Protein AF-A0A2R6DSD3-F1 (afdb_monomer)

Sequence (347 aa):
VVVGDTAFYGLDFVPRARRADLDYEFEPHDAANAALVSHGLFEPLVPDYGNVEWDAAEVLEASTVDFDVMLLGDEHAATRAEVDGTWVTYCGSTERASASEREERGYNIVEFGDDVHIARRGIETREFVFVDLELAESEGFDRVRERLREHDLEGAVVHVTLSGDGEPVSAARVEEFADGAGALVARVNDRREVSEDADLDVAFADPDEAVRERVRDLGLSEAARDLDETIRASRVADANVADEVQRRVEELVDEPSAFETVADRLPEDGTADDHEAATAAGPDSREAATDGSDPPGGNGRDPAADGEPGTEGADGPGERDATDADEGDEEPAQGAADGQASVEDYL

Radius of gyration: 39.86 Å; Cα contacts (8 Å, |Δi|>4): 408; chains: 1; bounding box: 117×67×97 Å

pLDDT: mean 76.71, std 25.05, range [27.22, 98.31]

Foldseek 3Di:
DDDDLEAEAEDEDDDPVCPVVDQQEDDDDPGPAYEYEYEDAEPDFDPPPVPHDHHPLVSCVSHPDHHQEYEYEPAQDWTWDQHPNHIYIYQHDQEDPDPVDDDFHWGWDWDDDNHIDIDTDGDDYAAEAEAEDEAEQADEDVVLLVRLVVDQQAQHEYEYEYHYNYDDYDQVVSQVSSVVSHHPGYDYHYPYDDPPPPPPPPDDDDVVVVVVVVVVVVQFFQLVVVLVCLVPVCPDPPVCNVVVNVVSVVVCVVPVNRRDGNVNPDDDPDDDDDDDPDDDDDDDDDDDDDDDDDDDDDDPDDDDDDDDDDDDDDDDDDDDDDDDDDDDDDDDDDDDDDDDDDPDPPD

Mean predicted aligned error: 18.69 Å

Secondary structure (DSSP, 8-state):
-EETTEEEEEE----GGGGGG----------SEEEEEEES--BTTS---S----BHHHHHHH-SS--SEEEEES--S-EEEEETTEEEEE---SS--STT--SPPEEEEEEESSSEEEEEEE-----EEEEEEEE-TT--HHHHHHHHTTS--TTPEEEEEEEESPPP--HHHHHHHHHHTT-SEEEEEE-S--------------HHHHHHHHHHHTT--HHHHHHHHHHHT--S-GGGHHHHHHHHHHHHTT-GGGG--TTTTS--------------PPP----------PPPPP--PPP----PPPP-------------------------------S-S--

Structure (mmCIF, N/CA/C/O backbone):
data_AF-A0A2R6DSD3-F1
#
_entry.id   AF-A0A2R6DSD3-F1
#
loop_
_atom_site.group_PDB
_atom_site.id
_atom_site.type_symbol
_atom_site.label_atom_id
_atom_site.label_alt_id
_atom_site.label_comp_id
_atom_site.label_asym_id
_atom_site.label_entity_id
_atom_site.label_seq_id
_atom_site.pdbx_PDB_ins_code
_atom_site.Cartn_x
_atom_site.Cartn_y
_atom_site.Cartn_z
_atom_site.occupancy
_atom_site.B_iso_or_equiv
_atom_site.auth_seq_id
_atom_site.auth_comp_id
_atom_site.auth_asym_id
_atom_site.auth_atom_id
_atom_site.pdbx_PDB_model_num
ATOM 1 N N . VAL A 1 1 ? 14.412 -11.792 -23.398 1.00 94.38 1 VAL A N 1
ATOM 2 C CA . VAL A 1 1 ? 13.414 -12.348 -24.357 1.00 94.38 1 VAL A CA 1
ATOM 3 C C . VAL A 1 1 ? 13.024 -11.271 -25.354 1.00 94.38 1 VAL A C 1
ATOM 5 O O . VAL A 1 1 ? 12.922 -10.130 -24.943 1.00 94.38 1 VAL A O 1
ATOM 8 N N . VAL A 1 2 ? 12.812 -11.590 -26.633 1.00 96.12 2 VAL A N 1
ATOM 9 C CA . VAL A 1 2 ? 12.384 -10.593 -27.635 1.00 96.12 2 VAL A CA 1
ATOM 10 C C . VAL A 1 2 ? 10.901 -10.771 -27.952 1.00 96.12 2 VAL A C 1
ATOM 12 O O . VAL A 1 2 ? 10.455 -11.892 -28.210 1.00 96.12 2 VAL A O 1
ATOM 15 N N . VAL A 1 3 ? 10.141 -9.675 -27.933 1.00 95.19 3 VAL A N 1
ATOM 16 C CA . VAL A 1 3 ? 8.720 -9.628 -28.299 1.00 95.19 3 VAL A CA 1
ATOM 17 C C . VAL A 1 3 ? 8.521 -8.497 -29.303 1.00 95.19 3 VAL A C 1
ATOM 19 O O . VAL A 1 3 ? 8.706 -7.331 -28.968 1.00 95.19 3 VAL A O 1
ATOM 22 N N . GLY A 1 4 ? 8.147 -8.837 -30.540 1.00 93.94 4 GLY A N 1
ATOM 23 C CA . GLY A 1 4 ? 8.142 -7.858 -31.630 1.00 93.94 4 GLY A CA 1
ATOM 24 C C . GLY A 1 4 ? 9.556 -7.329 -31.876 1.00 93.94 4 GLY A C 1
ATOM 25 O O . GLY A 1 4 ? 10.472 -8.130 -32.049 1.00 93.94 4 GLY A O 1
ATOM 26 N N . ASP A 1 5 ? 9.715 -6.008 -31.831 1.00 95.00 5 ASP A N 1
ATOM 27 C CA . ASP A 1 5 ? 10.994 -5.309 -32.008 1.00 95.00 5 ASP A CA 1
ATOM 28 C C . ASP A 1 5 ? 11.586 -4.799 -30.675 1.00 95.00 5 ASP A C 1
ATOM 30 O O . ASP A 1 5 ? 12.419 -3.893 -30.674 1.00 95.00 5 ASP A O 1
ATOM 34 N N . THR A 1 6 ? 11.179 -5.385 -29.541 1.00 97.50 6 THR A N 1
ATOM 35 C CA . THR A 1 6 ? 11.657 -5.012 -28.198 1.00 97.50 6 THR A CA 1
ATOM 36 C C . THR A 1 6 ? 12.302 -6.200 -27.482 1.00 97.50 6 THR A C 1
ATOM 38 O O . THR A 1 6 ? 11.701 -7.276 -27.365 1.00 97.50 6 THR A O 1
ATOM 41 N N . ALA A 1 7 ? 13.517 -6.008 -26.970 1.00 98.12 7 ALA A N 1
ATOM 42 C CA . ALA A 1 7 ? 14.204 -6.946 -26.092 1.00 98.12 7 ALA A CA 1
ATOM 43 C C . ALA A 1 7 ? 13.888 -6.637 -24.620 1.00 98.12 7 ALA A C 1
ATOM 45 O O . ALA A 1 7 ? 14.072 -5.523 -24.153 1.00 98.12 7 ALA A O 1
ATOM 46 N N . PHE A 1 8 ? 13.418 -7.634 -23.878 1.00 98.19 8 PHE A N 1
ATOM 47 C CA . PHE A 1 8 ? 13.133 -7.547 -22.447 1.00 98.19 8 PHE A CA 1
ATOM 48 C C . PHE A 1 8 ? 14.167 -8.330 -21.647 1.00 98.19 8 PHE A C 1
ATOM 50 O O . PHE A 1 8 ? 14.367 -9.531 -21.882 1.00 98.19 8 PHE A O 1
ATOM 57 N N . TYR A 1 9 ? 14.755 -7.658 -20.670 1.00 98.31 9 TYR A N 1
ATOM 58 C CA . TYR A 1 9 ? 15.724 -8.186 -19.722 1.00 98.31 9 TYR A CA 1
ATOM 59 C C . TYR A 1 9 ? 15.126 -8.193 -18.322 1.00 98.31 9 TYR A C 1
ATOM 61 O O . TYR A 1 9 ? 14.207 -7.433 -18.028 1.00 98.31 9 TYR A O 1
ATOM 69 N N . GLY A 1 10 ? 15.613 -9.097 -17.480 1.00 96.75 10 GLY A N 1
ATOM 70 C CA . GLY A 1 10 ? 15.161 -9.241 -16.104 1.00 96.75 10 GLY A CA 1
ATOM 71 C C . GLY A 1 10 ? 16.339 -9.122 -15.153 1.00 96.75 10 GLY A C 1
ATOM 72 O O . GLY A 1 10 ? 17.373 -9.744 -15.388 1.00 96.75 10 GLY A O 1
ATOM 73 N N . LEU A 1 11 ? 16.156 -8.357 -14.087 1.00 95.25 11 LEU A N 1
ATOM 74 C CA . LEU A 1 11 ? 17.046 -8.291 -12.940 1.00 95.25 11 LEU A CA 1
ATOM 75 C C . LEU A 1 11 ? 16.215 -8.625 -11.702 1.00 95.25 11 LEU A C 1
ATOM 77 O O . LEU A 1 11 ? 15.321 -7.876 -11.317 1.00 95.25 11 LEU A O 1
ATOM 81 N N . ASP A 1 12 ? 16.459 -9.793 -11.116 1.00 93.81 12 ASP A N 1
ATOM 82 C CA . ASP A 1 12 ? 15.720 -10.221 -9.931 1.00 93.81 12 ASP A CA 1
ATOM 83 C C . ASP A 1 12 ? 16.034 -9.328 -8.725 1.00 93.81 12 ASP A C 1
ATOM 85 O O . ASP A 1 12 ? 17.061 -8.649 -8.665 1.00 93.81 12 ASP A O 1
ATOM 89 N N . PHE A 1 13 ? 15.170 -9.383 -7.711 1.00 91.69 13 PHE A N 1
ATOM 90 C CA . PHE A 1 13 ? 15.468 -8.768 -6.425 1.00 91.69 13 PHE A CA 1
ATOM 91 C C . PHE A 1 13 ? 16.751 -9.363 -5.826 1.00 91.69 13 PHE A C 1
ATOM 93 O O . PHE A 1 13 ? 16.836 -10.566 -5.546 1.00 91.69 13 PHE A O 1
ATOM 100 N N . VAL A 1 14 ? 17.732 -8.500 -5.552 1.00 91.12 14 VAL A N 1
ATOM 101 C CA . VAL A 1 14 ? 18.989 -8.883 -4.904 1.00 91.12 14 VAL A CA 1
ATOM 102 C C . VAL A 1 14 ? 19.076 -8.253 -3.508 1.00 91.12 14 VAL A C 1
ATOM 104 O O . VAL A 1 14 ? 18.982 -7.027 -3.374 1.00 91.12 14 VAL A O 1
ATOM 107 N N . PRO A 1 15 ? 19.284 -9.056 -2.442 1.00 88.62 15 PRO A N 1
ATOM 108 C CA . PRO A 1 15 ? 19.556 -8.534 -1.107 1.00 88.62 15 PRO A CA 1
ATOM 109 C C . PRO A 1 15 ? 20.811 -7.662 -1.101 1.00 88.62 15 PRO A C 1
ATOM 111 O O . PRO A 1 15 ? 21.806 -8.020 -1.727 1.00 88.62 15 PRO A O 1
ATOM 114 N N . ARG A 1 16 ? 20.798 -6.577 -0.323 1.00 86.56 16 ARG A N 1
ATOM 115 C CA . ARG A 1 16 ? 21.876 -5.569 -0.265 1.00 86.56 16 ARG A CA 1
ATOM 116 C C . ARG A 1 16 ? 23.281 -6.148 -0.171 1.00 86.56 16 ARG A C 1
ATOM 118 O O . ARG A 1 16 ? 24.147 -5.769 -0.945 1.00 86.56 16 ARG A O 1
ATOM 125 N N . ALA A 1 17 ? 23.473 -7.136 0.702 1.00 88.94 17 ALA A N 1
ATOM 126 C CA . ALA A 1 17 ? 24.768 -7.775 0.930 1.00 88.94 17 ALA A CA 1
ATOM 127 C C . ALA A 1 17 ? 25.384 -8.452 -0.312 1.00 88.94 17 ALA A C 1
ATOM 129 O O . ALA A 1 17 ? 26.554 -8.801 -0.269 1.00 88.94 17 ALA A O 1
ATOM 130 N N . ARG A 1 18 ? 24.607 -8.672 -1.382 1.00 88.94 18 ARG A N 1
ATOM 131 C CA . ARG A 1 18 ? 25.053 -9.308 -2.632 1.00 88.94 18 ARG A CA 1
ATOM 132 C C . ARG A 1 18 ? 25.018 -8.373 -3.843 1.00 88.94 18 ARG A C 1
ATOM 134 O O . ARG A 1 18 ? 25.305 -8.819 -4.944 1.00 88.94 18 ARG A O 1
ATOM 141 N N . ARG A 1 19 ? 24.625 -7.105 -3.673 1.00 89.44 19 ARG A N 1
ATOM 142 C CA . ARG A 1 19 ? 24.494 -6.162 -4.801 1.00 89.44 19 ARG A CA 1
ATOM 143 C C . ARG A 1 19 ? 25.846 -5.721 -5.356 1.00 89.44 19 ARG A C 1
ATOM 145 O O . ARG A 1 19 ? 25.958 -5.540 -6.556 1.00 89.44 19 ARG A O 1
ATOM 152 N N . ALA A 1 20 ? 26.862 -5.615 -4.498 1.00 86.44 20 ALA A N 1
ATOM 153 C CA . ALA A 1 20 ? 28.223 -5.252 -4.901 1.00 86.44 20 ALA A CA 1
ATOM 154 C C . ALA A 1 20 ? 28.897 -6.297 -5.812 1.00 86.44 20 ALA A C 1
ATOM 156 O O . ALA A 1 20 ? 29.887 -5.982 -6.461 1.00 86.44 20 ALA A O 1
ATOM 157 N N . ASP A 1 21 ? 28.360 -7.520 -5.857 1.00 88.25 21 ASP A N 1
ATOM 158 C CA . ASP A 1 21 ? 28.854 -8.607 -6.706 1.00 88.25 21 ASP A CA 1
ATOM 159 C C . ASP A 1 21 ? 28.111 -8.678 -8.059 1.00 88.25 21 ASP A C 1
ATOM 161 O O . ASP A 1 21 ? 28.257 -9.660 -8.786 1.00 88.25 21 ASP A O 1
ATOM 165 N N . LEU A 1 22 ? 27.243 -7.706 -8.377 1.00 91.56 22 LEU A N 1
ATOM 166 C CA . LEU A 1 22 ? 26.504 -7.675 -9.641 1.00 91.56 22 LEU A CA 1
ATOM 167 C C . LEU A 1 22 ? 27.314 -6.968 -10.726 1.00 91.56 22 LEU A C 1
ATOM 169 O O . LEU A 1 22 ? 27.615 -5.785 -10.609 1.00 91.56 22 LEU A O 1
ATOM 173 N N . ASP A 1 23 ? 27.573 -7.684 -11.818 1.00 89.00 23 ASP A N 1
ATOM 174 C CA . ASP A 1 23 ? 28.309 -7.149 -12.969 1.00 89.00 23 ASP A CA 1
ATOM 175 C C . ASP A 1 23 ? 27.404 -6.442 -14.000 1.00 89.00 23 ASP A C 1
ATOM 177 O O . ASP A 1 23 ? 27.902 -5.837 -14.942 1.00 89.00 23 ASP A O 1
ATOM 181 N N . TYR A 1 24 ? 26.074 -6.550 -13.857 1.00 94.12 24 TYR A N 1
ATOM 182 C CA . TYR A 1 24 ? 25.064 -6.022 -14.796 1.00 94.12 24 TYR A CA 1
ATOM 183 C C . TYR A 1 24 ? 25.327 -6.377 -16.278 1.00 94.12 24 TYR A C 1
ATOM 185 O O . TYR A 1 24 ? 24.975 -5.639 -17.200 1.00 94.12 24 TYR A O 1
ATOM 193 N N . GLU A 1 25 ? 25.918 -7.550 -16.523 1.00 95.19 25 GLU A N 1
ATOM 194 C CA . GLU A 1 25 ? 26.152 -8.068 -17.869 1.00 95.19 25 GLU A CA 1
ATOM 195 C C . GLU A 1 25 ? 24.881 -8.698 -18.452 1.00 95.19 25 GLU A C 1
ATOM 197 O O . GLU A 1 25 ? 24.321 -9.664 -17.926 1.00 95.19 25 GLU A O 1
ATOM 202 N N . PHE A 1 26 ? 24.457 -8.177 -19.598 1.00 96.12 26 PHE A N 1
ATOM 203 C CA . PHE A 1 26 ? 23.311 -8.654 -20.359 1.00 96.12 26 PHE A CA 1
ATOM 204 C C . PHE A 1 26 ? 23.737 -9.097 -21.762 1.00 96.12 26 PHE A C 1
ATOM 206 O O . PHE A 1 26 ? 24.571 -8.465 -22.416 1.00 96.12 26 PHE A O 1
ATOM 213 N N . GLU A 1 27 ? 23.140 -10.189 -22.251 1.00 95.06 27 GLU A N 1
ATOM 214 C CA . GLU A 1 27 ? 23.381 -10.656 -23.619 1.00 95.06 27 GLU A CA 1
ATOM 215 C C . GLU A 1 27 ? 22.950 -9.585 -24.639 1.00 95.06 27 GLU A C 1
ATOM 217 O O . GLU A 1 27 ? 21.850 -9.046 -24.513 1.00 95.06 27 GLU A O 1
ATOM 222 N N . PRO A 1 28 ? 23.755 -9.287 -25.672 1.00 95.25 28 PRO A N 1
ATOM 223 C CA . PRO A 1 28 ? 23.415 -8.275 -26.669 1.00 95.25 28 PRO A CA 1
ATOM 224 C C . PRO A 1 28 ? 22.188 -8.669 -27.507 1.00 95.25 28 PRO A C 1
ATOM 226 O O . PRO A 1 28 ? 21.869 -9.850 -27.662 1.00 95.25 28 PRO A O 1
ATOM 229 N N . HIS A 1 29 ? 21.526 -7.674 -28.101 1.00 95.81 29 HIS A N 1
ATOM 230 C CA . HIS A 1 29 ? 20.356 -7.857 -28.962 1.00 95.81 29 HIS A CA 1
ATOM 231 C C . HIS A 1 29 ? 20.462 -7.068 -30.270 1.00 95.81 29 HIS A C 1
ATOM 233 O O . HIS A 1 29 ? 21.191 -6.088 -30.366 1.00 95.81 29 HIS A O 1
ATOM 239 N N . ASP A 1 30 ? 19.644 -7.467 -31.247 1.00 95.12 30 ASP A N 1
ATOM 240 C CA . ASP A 1 30 ? 19.433 -6.740 -32.509 1.00 95.12 30 ASP A CA 1
ATOM 241 C C . ASP A 1 30 ? 18.046 -6.054 -32.573 1.00 95.12 30 ASP A C 1
ATOM 243 O O . ASP A 1 30 ? 17.622 -5.587 -33.629 1.00 95.12 30 ASP A O 1
ATOM 247 N N . ALA A 1 31 ? 17.292 -6.052 -31.464 1.00 95.94 31 ALA A N 1
ATOM 248 C CA . ALA A 1 31 ? 15.978 -5.406 -31.366 1.00 95.94 31 ALA A CA 1
ATOM 249 C C . ALA A 1 31 ? 16.084 -3.869 -31.420 1.00 95.94 31 ALA A C 1
ATOM 251 O O . ALA A 1 31 ? 17.114 -3.315 -31.047 1.00 95.94 31 ALA A O 1
ATOM 252 N N . ALA A 1 32 ? 15.014 -3.197 -31.858 1.00 95.69 32 ALA A N 1
ATOM 253 C CA . ALA A 1 32 ? 14.978 -1.738 -31.976 1.00 95.69 32 ALA A CA 1
ATOM 254 C C . ALA A 1 32 ? 14.873 -1.027 -30.621 1.00 95.69 32 ALA A C 1
ATOM 256 O O . ALA A 1 32 ? 15.348 0.093 -30.504 1.00 95.69 32 ALA A O 1
ATOM 257 N N . ASN A 1 33 ? 14.237 -1.670 -29.638 1.00 97.19 33 ASN A N 1
ATOM 258 C CA . ASN A 1 33 ? 14.102 -1.163 -28.274 1.00 97.19 33 ASN A CA 1
ATOM 259 C C . ASN A 1 33 ? 14.599 -2.205 -27.258 1.00 97.19 33 ASN A C 1
ATOM 261 O O . ASN A 1 33 ? 14.510 -3.414 -27.513 1.00 97.19 33 ASN A O 1
ATOM 265 N N . ALA A 1 34 ? 15.011 -1.758 -26.077 1.00 97.88 34 ALA A N 1
ATOM 266 C CA . ALA A 1 34 ? 15.382 -2.580 -24.937 1.00 97.88 34 ALA A CA 1
ATOM 267 C C . ALA A 1 34 ? 14.712 -2.093 -23.645 1.00 97.88 34 ALA A C 1
ATOM 269 O O . ALA A 1 34 ? 14.688 -0.907 -23.329 1.00 97.88 34 ALA A O 1
ATOM 270 N N . ALA A 1 35 ? 14.178 -3.033 -22.868 1.00 98.31 35 ALA A N 1
ATOM 271 C CA . ALA A 1 35 ? 13.544 -2.770 -21.586 1.00 98.31 35 ALA A CA 1
ATOM 272 C C . ALA A 1 35 ? 14.154 -3.648 -20.492 1.00 98.31 35 ALA A C 1
ATOM 274 O O . ALA A 1 35 ? 14.223 -4.873 -20.641 1.00 98.31 35 ALA A O 1
ATOM 275 N N . LEU A 1 36 ? 14.526 -3.038 -19.370 1.00 98.19 36 LEU A N 1
ATOM 276 C CA . LEU A 1 36 ? 14.946 -3.743 -18.165 1.00 98.19 36 LEU A CA 1
ATOM 277 C C . LEU A 1 36 ? 13.767 -3.852 -17.198 1.00 98.19 36 LEU A C 1
ATOM 279 O O . LEU A 1 36 ? 13.158 -2.852 -16.842 1.00 98.19 36 LEU A O 1
ATOM 283 N N . VAL A 1 37 ? 13.440 -5.061 -16.754 1.00 98.19 37 VAL A N 1
ATOM 284 C CA . VAL A 1 37 ? 12.410 -5.314 -15.741 1.00 98.19 37 VAL A CA 1
ATOM 285 C C . VAL A 1 37 ? 13.096 -5.704 -14.440 1.00 98.19 37 VAL A C 1
ATOM 287 O O . VAL A 1 37 ? 13.899 -6.635 -14.435 1.00 98.19 37 VAL A O 1
ATOM 290 N N . SER A 1 38 ? 12.777 -5.022 -13.343 1.00 96.75 38 SER A N 1
ATOM 291 C CA . SER A 1 38 ? 13.377 -5.308 -12.036 1.00 96.75 38 SER A CA 1
ATOM 292 C C . SER A 1 38 ? 12.380 -5.175 -10.887 1.00 96.75 38 SER A C 1
ATOM 294 O O . SER A 1 38 ? 11.305 -4.587 -11.031 1.00 96.75 38 SER A O 1
ATOM 296 N N . HIS A 1 39 ? 12.729 -5.751 -9.738 1.00 96.00 39 HIS A N 1
ATOM 297 C CA . HIS A 1 39 ? 11.945 -5.676 -8.510 1.00 96.00 39 HIS A CA 1
ATOM 298 C C . HIS A 1 39 ? 12.834 -5.280 -7.332 1.00 96.00 39 HIS A C 1
ATOM 300 O O . HIS A 1 39 ? 13.765 -6.000 -6.969 1.00 96.00 39 HIS A O 1
ATOM 306 N N . GLY A 1 40 ? 12.534 -4.139 -6.727 1.00 93.88 40 GLY A N 1
ATOM 307 C CA . GLY A 1 40 ? 13.271 -3.579 -5.604 1.00 93.88 40 GLY A CA 1
ATOM 308 C C . GLY A 1 40 ? 13.080 -2.071 -5.526 1.00 93.88 40 GLY A C 1
ATOM 309 O O . GLY A 1 40 ? 12.517 -1.466 -6.432 1.00 93.88 40 GLY A O 1
ATOM 310 N N . LEU A 1 41 ? 13.579 -1.470 -4.450 1.00 94.31 41 LEU A N 1
ATOM 311 C CA . LEU A 1 41 ? 13.571 -0.022 -4.253 1.00 94.31 41 LEU A CA 1
ATOM 312 C C . LEU A 1 41 ? 14.825 0.611 -4.869 1.00 94.31 41 LEU A C 1
ATOM 314 O O . LEU A 1 41 ? 15.944 0.226 -4.518 1.00 94.31 41 LEU A O 1
ATOM 318 N N . PHE A 1 42 ? 14.604 1.584 -5.751 1.00 94.69 42 PHE A N 1
ATOM 319 C CA . PHE A 1 42 ? 15.614 2.284 -6.545 1.00 94.69 42 PHE A CA 1
ATOM 320 C C . PHE A 1 42 ? 15.492 3.800 -6.404 1.00 94.69 42 PHE A C 1
ATOM 322 O O . PHE A 1 42 ? 14.435 4.376 -6.694 1.00 94.69 42 PHE A O 1
ATOM 329 N N . GLU A 1 43 ? 16.590 4.444 -6.028 1.00 93.06 43 GLU A N 1
ATOM 330 C CA . GLU A 1 43 ? 16.729 5.895 -6.095 1.00 93.06 43 GLU A CA 1
ATOM 331 C C . GLU A 1 43 ? 16.778 6.367 -7.562 1.00 93.06 43 GLU A C 1
ATOM 333 O O . GLU A 1 43 ? 17.179 5.605 -8.448 1.00 93.06 43 GLU A O 1
ATOM 338 N N . PRO A 1 44 ? 16.341 7.607 -7.859 1.00 90.56 44 PRO A N 1
ATOM 339 C CA . PRO A 1 44 ? 15.749 8.600 -6.950 1.00 90.56 44 PRO A CA 1
ATOM 340 C C . PRO A 1 44 ? 14.211 8.523 -6.862 1.00 90.56 44 PRO A C 1
ATOM 342 O O . PRO A 1 44 ? 13.568 9.457 -6.385 1.00 90.56 44 PRO A O 1
ATOM 345 N N . LEU A 1 45 ? 13.589 7.476 -7.415 1.00 91.62 45 LEU A N 1
ATOM 346 C CA . LEU A 1 45 ? 12.133 7.440 -7.602 1.00 91.62 45 LEU A CA 1
ATOM 347 C C . LEU A 1 45 ? 11.358 7.134 -6.321 1.00 91.62 45 LEU A C 1
ATOM 349 O O . LEU A 1 45 ? 10.189 7.511 -6.214 1.00 91.62 45 LEU A O 1
ATOM 353 N N . VAL A 1 46 ? 11.979 6.418 -5.391 1.00 90.25 46 VAL A N 1
ATOM 354 C CA . VAL A 1 46 ? 11.383 6.110 -4.093 1.00 90.25 46 VAL A CA 1
ATOM 355 C C . VAL A 1 46 ? 11.777 7.177 -3.067 1.00 90.25 46 VAL A C 1
ATOM 357 O O . VAL A 1 46 ? 12.863 7.753 -3.170 1.00 90.25 46 VAL A O 1
ATOM 360 N N . PRO A 1 47 ? 10.922 7.465 -2.073 1.00 83.62 47 PRO A N 1
ATOM 361 C CA . PRO A 1 47 ? 11.325 8.249 -0.914 1.00 83.62 47 PRO A CA 1
ATOM 362 C C . PRO A 1 47 ? 12.546 7.640 -0.217 1.00 83.62 47 PRO A C 1
ATOM 364 O O . PRO A 1 47 ? 12.729 6.422 -0.215 1.00 83.62 47 PRO A O 1
ATOM 367 N N . ASP A 1 48 ? 13.342 8.485 0.436 1.00 81.31 48 ASP A N 1
ATOM 368 C CA . ASP A 1 48 ? 14.407 8.006 1.313 1.00 81.31 48 ASP A CA 1
ATOM 369 C C . ASP A 1 48 ? 13.784 7.344 2.552 1.00 81.31 48 ASP A C 1
ATOM 371 O O . ASP A 1 48 ? 13.358 7.999 3.506 1.00 81.31 48 ASP A O 1
ATOM 375 N N . TYR A 1 49 ? 13.698 6.018 2.506 1.00 81.25 49 TYR A N 1
ATOM 376 C CA . TYR A 1 49 ? 13.267 5.177 3.619 1.00 81.25 49 TYR A CA 1
ATOM 377 C C . TYR A 1 49 ? 14.408 4.890 4.620 1.00 81.25 49 TYR A C 1
ATOM 379 O O . TYR A 1 49 ? 14.278 4.008 5.470 1.00 81.25 49 TYR A O 1
ATOM 387 N N . GLY A 1 50 ? 15.548 5.586 4.508 1.00 78.56 50 GLY A N 1
ATOM 388 C CA . GLY A 1 50 ? 16.778 5.370 5.282 1.00 78.56 50 GLY A CA 1
ATOM 389 C C . GLY A 1 50 ? 17.522 4.093 4.893 1.00 78.56 50 GLY A C 1
ATOM 390 O O . GLY A 1 50 ? 18.432 3.640 5.588 1.00 78.56 50 GLY A O 1
ATOM 391 N N . ASN A 1 51 ? 17.061 3.434 3.832 1.00 75.06 51 ASN A N 1
ATOM 392 C CA . ASN A 1 51 ? 17.394 2.051 3.542 1.00 75.06 51 ASN A CA 1
ATOM 393 C C . ASN A 1 51 ? 17.345 1.759 2.019 1.00 75.06 51 ASN A C 1
ATOM 395 O O . ASN A 1 51 ? 17.406 0.609 1.579 1.00 75.06 51 ASN A O 1
ATOM 399 N N . VAL A 1 52 ? 17.231 2.789 1.189 1.00 78.75 52 VAL A N 1
ATOM 400 C CA . VAL A 1 52 ? 17.286 2.634 -0.262 1.00 78.75 52 VAL A CA 1
ATOM 401 C C . VAL A 1 52 ? 18.738 2.836 -0.669 1.00 78.75 52 VAL A C 1
ATOM 403 O O . VAL A 1 52 ? 19.307 3.889 -0.442 1.00 78.75 52 VAL A O 1
ATOM 406 N N . GLU A 1 53 ? 19.361 1.779 -1.180 1.00 81.12 53 GLU A N 1
ATOM 407 C CA . GLU A 1 53 ? 20.793 1.766 -1.534 1.00 81.12 53 GLU A CA 1
ATOM 408 C C . GLU A 1 53 ? 21.015 1.269 -2.968 1.00 81.12 53 GLU A C 1
ATOM 410 O O . GLU A 1 53 ? 22.127 0.909 -3.333 1.00 81.12 53 GLU A O 1
ATOM 415 N N . TRP A 1 54 ? 19.949 1.115 -3.759 1.00 92.12 54 TRP A N 1
ATOM 416 C CA . TRP A 1 54 ? 20.079 0.732 -5.162 1.00 92.12 54 TRP A CA 1
ATOM 417 C C . TRP A 1 54 ? 19.829 1.961 -6.019 1.00 92.12 54 TRP A C 1
ATOM 419 O O . TRP A 1 54 ? 18.749 2.539 -5.943 1.00 92.12 54 TRP A O 1
ATOM 429 N N . ASP A 1 55 ? 20.805 2.356 -6.823 1.00 93.12 55 ASP A N 1
ATOM 430 C CA . ASP A 1 55 ? 20.681 3.512 -7.701 1.00 93.12 55 ASP A CA 1
ATOM 431 C C . ASP A 1 55 ? 20.333 3.048 -9.124 1.00 93.12 55 ASP A C 1
ATOM 433 O O . ASP A 1 55 ? 21.010 2.188 -9.695 1.00 93.12 55 ASP A O 1
ATOM 437 N N . ALA A 1 56 ? 19.248 3.580 -9.697 1.00 95.75 56 ALA A N 1
ATOM 438 C CA . ALA A 1 56 ? 18.869 3.261 -11.070 1.00 95.75 56 ALA A CA 1
ATOM 439 C C . ALA A 1 56 ? 19.909 3.758 -12.092 1.00 95.75 56 ALA A C 1
ATOM 441 O O . ALA A 1 56 ? 20.167 3.053 -13.063 1.00 95.75 56 ALA A O 1
ATOM 442 N N . ALA A 1 57 ? 20.515 4.928 -11.874 1.00 95.38 57 ALA A N 1
ATOM 443 C CA . ALA A 1 57 ? 21.558 5.481 -12.736 1.00 95.38 57 ALA A CA 1
ATOM 444 C C . ALA A 1 57 ? 22.798 4.580 -12.747 1.00 95.38 57 ALA A C 1
ATOM 446 O O . ALA A 1 57 ? 23.298 4.253 -13.818 1.00 95.38 57 ALA A O 1
ATOM 447 N N . GLU A 1 58 ? 23.237 4.097 -11.578 1.00 94.69 58 GLU A N 1
ATOM 448 C CA . GLU A 1 58 ? 24.390 3.187 -11.481 1.00 94.69 58 GLU A CA 1
ATOM 449 C C . GLU A 1 58 ? 24.140 1.879 -12.241 1.00 94.69 58 GLU A C 1
ATOM 451 O O . GLU A 1 58 ? 25.002 1.416 -12.987 1.00 94.69 58 GLU A O 1
ATOM 456 N N . VAL A 1 59 ? 22.943 1.295 -12.101 1.00 95.44 59 VAL A N 1
ATOM 457 C CA . VAL A 1 59 ? 22.576 0.081 -12.845 1.00 95.44 59 VAL A CA 1
ATOM 458 C C . VAL A 1 59 ? 22.579 0.338 -14.347 1.00 95.44 59 VAL A C 1
ATOM 460 O O . VAL A 1 59 ? 23.117 -0.473 -15.098 1.00 95.44 59 VAL A O 1
ATOM 463 N N . LEU A 1 60 ? 21.978 1.442 -14.795 1.00 96.88 60 LEU A N 1
ATOM 464 C CA . LEU A 1 60 ? 21.902 1.788 -16.213 1.00 96.88 60 LEU A CA 1
ATOM 465 C C . LEU A 1 60 ? 23.293 2.065 -16.803 1.00 96.88 60 LEU A C 1
ATOM 467 O O . LEU A 1 60 ? 23.585 1.575 -17.887 1.00 96.88 60 LEU A O 1
ATOM 471 N N . GLU A 1 61 ? 24.165 2.773 -16.081 1.00 95.75 61 GLU A N 1
ATOM 472 C CA . GLU A 1 61 ? 25.537 3.069 -16.514 1.00 95.75 61 GLU A CA 1
ATOM 473 C C . GLU A 1 61 ? 26.419 1.812 -16.564 1.00 95.75 61 GLU A C 1
ATOM 475 O O . GLU A 1 61 ? 27.214 1.648 -17.491 1.00 95.75 61 GLU A O 1
ATOM 480 N N . ALA A 1 62 ? 26.289 0.914 -15.584 1.00 95.06 62 ALA A N 1
ATOM 481 C CA . ALA A 1 62 ? 27.082 -0.312 -15.518 1.00 95.06 62 ALA A CA 1
ATOM 482 C C . ALA A 1 62 ? 26.602 -1.403 -16.494 1.00 95.06 62 ALA A C 1
ATOM 484 O O . ALA A 1 62 ? 27.334 -2.360 -16.755 1.00 95.06 62 ALA A O 1
ATOM 485 N N . SER A 1 63 ? 25.386 -1.280 -17.031 1.00 97.06 63 SER A N 1
ATOM 486 C CA . SER A 1 63 ? 24.790 -2.285 -17.909 1.00 97.06 63 SER A CA 1
ATOM 487 C C . SER A 1 63 ? 25.487 -2.362 -19.267 1.00 97.06 63 SER A C 1
ATOM 489 O O . SER A 1 63 ? 25.767 -1.358 -19.914 1.00 97.06 63 SER A O 1
ATOM 491 N N . THR A 1 64 ? 25.698 -3.578 -19.776 1.00 96.38 64 THR A N 1
ATOM 492 C CA . THR A 1 64 ? 26.290 -3.787 -21.117 1.00 96.38 64 THR A CA 1
ATOM 493 C C . THR A 1 64 ? 25.320 -3.535 -22.280 1.00 96.38 64 THR A C 1
ATOM 495 O O . THR A 1 64 ? 25.696 -3.709 -23.442 1.00 96.38 64 THR A O 1
ATOM 498 N N . VAL A 1 65 ? 24.069 -3.184 -21.980 1.00 97.12 65 VAL A N 1
ATOM 499 C CA . VAL A 1 65 ? 22.985 -2.905 -22.928 1.00 97.12 65 VAL A CA 1
ATOM 500 C C . VAL A 1 65 ? 22.378 -1.553 -22.568 1.00 97.12 65 VAL A C 1
ATOM 502 O O . VAL A 1 65 ? 22.014 -1.338 -21.415 1.00 97.12 65 VAL A O 1
ATOM 505 N N . ASP A 1 66 ? 22.231 -0.680 -23.564 1.00 96.25 66 ASP A N 1
ATOM 506 C CA . ASP A 1 66 ? 21.505 0.581 -23.417 1.00 96.25 66 ASP A CA 1
ATOM 507 C C . ASP A 1 66 ? 19.997 0.292 -23.374 1.00 96.25 66 ASP A C 1
ATOM 509 O O . ASP A 1 66 ? 19.443 -0.290 -24.311 1.00 96.25 66 ASP A O 1
ATOM 513 N N . PHE A 1 67 ? 19.326 0.675 -22.287 1.00 97.75 67 PHE A N 1
ATOM 514 C CA . PHE A 1 67 ? 17.886 0.477 -22.121 1.00 97.75 67 PHE A CA 1
ATOM 515 C C . PHE A 1 67 ? 17.111 1.755 -22.439 1.00 97.75 67 PHE A C 1
ATOM 517 O O . PHE A 1 67 ? 17.480 2.832 -21.991 1.00 97.75 67 PHE A O 1
ATOM 524 N N . ASP A 1 68 ? 15.977 1.634 -23.129 1.00 97.38 68 ASP A N 1
ATOM 525 C CA . ASP A 1 68 ? 15.061 2.763 -23.345 1.00 97.38 68 ASP A CA 1
ATOM 526 C C . ASP A 1 68 ? 14.134 2.975 -22.139 1.00 97.38 68 ASP A C 1
ATOM 528 O O . ASP A 1 68 ? 13.633 4.076 -21.883 1.00 97.38 68 ASP A O 1
ATOM 532 N N . VAL A 1 69 ? 13.870 1.896 -21.392 1.00 98.31 69 VAL A N 1
ATOM 533 C CA . VAL A 1 69 ? 13.014 1.927 -20.207 1.00 98.31 69 VAL A CA 1
ATOM 534 C C . VAL A 1 69 ? 13.411 0.889 -19.159 1.00 98.31 69 VAL A C 1
ATOM 536 O O . VAL A 1 69 ? 13.668 -0.275 -19.463 1.00 98.31 69 VAL A O 1
ATOM 539 N N . MET A 1 70 ? 13.364 1.297 -17.896 1.00 98.12 70 MET A N 1
ATOM 540 C CA . MET A 1 70 ? 13.441 0.446 -16.719 1.00 98.12 70 MET A CA 1
ATOM 541 C C . MET A 1 70 ? 12.063 0.374 -16.040 1.00 98.12 70 MET A C 1
ATOM 543 O O . MET A 1 70 ? 11.509 1.368 -15.562 1.00 98.12 70 MET A O 1
ATOM 547 N N . LEU A 1 71 ? 11.483 -0.823 -16.027 1.00 98.12 71 LEU A N 1
ATOM 548 C CA . LEU A 1 71 ? 10.165 -1.138 -15.487 1.00 98.12 71 LEU A CA 1
ATOM 549 C C . LEU A 1 71 ? 10.327 -1.782 -14.109 1.00 98.12 71 LEU A C 1
ATOM 551 O O . LEU A 1 71 ? 10.789 -2.918 -13.995 1.00 98.12 71 LEU A O 1
ATOM 555 N N . LEU A 1 72 ? 9.936 -1.052 -13.071 1.00 97.69 72 LEU A N 1
ATOM 556 C CA . LEU A 1 72 ? 10.169 -1.414 -11.681 1.00 97.69 72 LEU A CA 1
ATOM 557 C C . LEU A 1 72 ? 8.885 -1.857 -10.971 1.00 97.69 72 LEU A C 1
ATOM 559 O O . LEU A 1 72 ? 7.783 -1.369 -11.245 1.00 97.69 72 LEU A O 1
ATOM 563 N N . GLY A 1 73 ? 9.051 -2.768 -10.017 1.00 95.81 73 GLY A N 1
ATOM 564 C CA . GLY A 1 73 ? 8.072 -3.102 -8.981 1.00 95.81 73 GLY A CA 1
ATOM 565 C C . GLY A 1 73 ? 8.710 -3.058 -7.591 1.00 95.81 73 GLY A C 1
ATOM 566 O O . GLY A 1 73 ? 9.915 -2.850 -7.506 1.00 95.81 73 GLY A O 1
ATOM 567 N N . ASP A 1 74 ? 7.900 -3.309 -6.555 1.00 94.69 74 ASP A N 1
ATOM 568 C CA . ASP A 1 74 ? 8.181 -3.217 -5.098 1.00 94.69 74 ASP A CA 1
ATOM 569 C C . ASP A 1 74 ? 7.584 -1.945 -4.471 1.00 94.69 74 ASP A C 1
ATOM 571 O O . ASP A 1 74 ? 6.783 -2.038 -3.545 1.00 94.69 74 ASP A O 1
ATOM 575 N N . GLU A 1 75 ? 7.827 -0.763 -5.049 1.00 94.56 75 GLU A N 1
ATOM 576 C CA . GLU A 1 75 ? 7.136 0.462 -4.618 1.00 94.56 75 GLU A CA 1
ATOM 577 C C . GLU A 1 75 ? 5.648 0.431 -5.013 1.00 94.56 75 GLU A C 1
ATOM 579 O O . GLU A 1 75 ? 5.280 0.167 -6.165 1.00 94.56 75 GLU A O 1
ATOM 584 N N . HIS A 1 76 ? 4.776 0.707 -4.042 1.00 95.56 76 HIS A N 1
ATOM 585 C CA . HIS A 1 76 ? 3.324 0.678 -4.213 1.00 95.56 76 HIS A CA 1
ATOM 586 C C . HIS A 1 76 ? 2.774 1.997 -4.763 1.00 95.56 76 HIS A C 1
ATOM 588 O O . HIS A 1 76 ? 1.723 1.999 -5.415 1.00 95.56 76 HIS A O 1
ATOM 594 N N . ALA A 1 77 ? 3.480 3.107 -4.542 1.00 94.25 77 ALA A N 1
ATOM 595 C CA . ALA A 1 77 ? 3.184 4.381 -5.170 1.00 94.25 77 ALA A CA 1
ATOM 596 C C . ALA A 1 77 ? 3.614 4.377 -6.644 1.00 94.25 77 ALA A C 1
ATOM 598 O O . ALA A 1 77 ? 4.698 3.943 -7.028 1.00 94.25 77 ALA A O 1
ATOM 599 N N . ALA A 1 78 ? 2.744 4.887 -7.509 1.00 95.56 78 ALA A N 1
ATOM 600 C CA . ALA A 1 78 ? 3.070 5.007 -8.918 1.00 95.56 78 ALA A CA 1
ATOM 601 C C . ALA A 1 78 ? 3.917 6.247 -9.183 1.00 95.56 78 ALA A C 1
ATOM 603 O O . ALA A 1 78 ? 3.436 7.371 -9.038 1.00 95.56 78 ALA A O 1
ATOM 604 N N . THR A 1 79 ? 5.132 6.026 -9.672 1.00 95.62 79 THR A N 1
ATOM 605 C CA . THR A 1 79 ? 6.094 7.090 -9.966 1.00 95.62 79 THR A CA 1
ATOM 606 C C . THR A 1 79 ? 6.775 6.826 -11.303 1.00 95.62 79 THR A C 1
ATOM 608 O O . THR A 1 79 ? 6.932 5.683 -11.741 1.00 95.62 79 THR A O 1
ATOM 611 N N . ARG A 1 80 ? 7.181 7.897 -11.984 1.00 95.94 80 ARG A N 1
ATOM 612 C CA . ARG A 1 80 ? 8.063 7.823 -13.148 1.00 95.94 80 ARG A CA 1
ATOM 613 C C . ARG A 1 80 ? 8.969 9.039 -13.219 1.00 95.94 80 ARG A C 1
ATOM 615 O O . ARG A 1 80 ? 8.541 10.136 -12.862 1.00 95.94 80 ARG A O 1
ATOM 622 N N . ALA A 1 81 ? 10.165 8.842 -13.742 1.00 96.44 81 ALA A N 1
ATOM 623 C CA . ALA A 1 81 ? 11.126 9.894 -14.030 1.00 96.44 81 ALA A CA 1
ATOM 624 C C . ALA A 1 81 ? 12.033 9.455 -15.184 1.00 96.44 81 ALA A C 1
ATOM 626 O O . ALA A 1 81 ? 12.080 8.273 -15.517 1.00 96.44 81 ALA A O 1
ATOM 627 N N . GLU A 1 82 ? 12.744 10.402 -15.784 1.00 96.31 82 GLU A N 1
ATOM 628 C CA . GLU A 1 82 ? 13.875 10.088 -16.656 1.00 96.31 82 GLU A CA 1
ATOM 629 C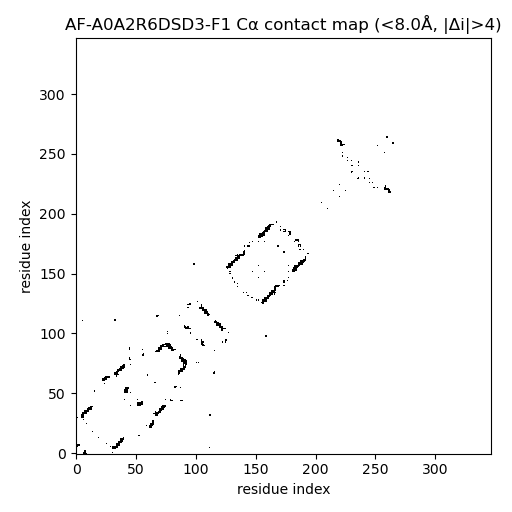 C . GLU A 1 82 ? 15.155 10.110 -15.815 1.00 96.31 82 GLU A C 1
ATOM 631 O O . GLU A 1 82 ? 15.387 11.064 -15.067 1.00 96.31 82 GLU A O 1
ATOM 636 N N . VAL A 1 83 ? 15.965 9.062 -15.936 1.00 96.38 83 VAL A N 1
ATOM 637 C CA . VAL A 1 83 ? 17.282 8.917 -15.306 1.00 96.38 83 VAL A CA 1
ATOM 638 C C . VAL A 1 83 ? 18.275 8.685 -16.437 1.00 96.38 83 VAL A C 1
ATOM 640 O O . VAL A 1 83 ? 18.126 7.735 -17.197 1.00 96.38 83 VAL A O 1
ATOM 643 N N . ASP A 1 84 ? 19.207 9.621 -16.625 1.00 92.06 84 ASP A N 1
ATOM 644 C CA . ASP A 1 84 ? 20.196 9.608 -17.715 1.00 92.06 84 ASP A CA 1
ATOM 645 C C . ASP A 1 84 ? 19.611 9.354 -19.116 1.00 92.06 84 ASP A C 1
ATOM 647 O O . ASP A 1 84 ? 20.184 8.667 -19.956 1.00 92.06 84 ASP A O 1
ATOM 651 N N . GLY A 1 85 ? 18.440 9.942 -19.382 1.00 92.00 85 GLY A N 1
ATOM 652 C CA . GLY A 1 85 ? 17.735 9.810 -20.662 1.00 92.00 85 GLY A CA 1
ATOM 653 C C . GLY A 1 85 ? 16.939 8.512 -20.824 1.00 92.00 85 GLY A C 1
ATOM 654 O O . GLY A 1 85 ? 16.266 8.352 -21.836 1.00 92.00 85 GLY A O 1
ATOM 655 N N . THR A 1 86 ? 16.959 7.629 -19.825 1.00 97.06 86 THR A N 1
ATOM 656 C CA . THR A 1 86 ? 16.163 6.397 -19.778 1.00 97.06 86 THR A CA 1
ATOM 657 C C . THR A 1 86 ? 14.906 6.616 -18.947 1.00 97.06 86 THR A C 1
ATOM 659 O O . THR A 1 86 ? 14.965 7.164 -17.842 1.00 97.06 86 THR A O 1
ATOM 662 N N . TRP A 1 87 ? 13.748 6.156 -19.423 1.00 98.00 87 TRP A N 1
ATOM 663 C CA . TRP A 1 87 ? 12.538 6.184 -18.602 1.00 98.00 87 TRP A CA 1
ATOM 664 C C . TRP A 1 87 ? 12.620 5.154 -17.481 1.00 98.00 87 TRP A C 1
ATOM 666 O O . TRP A 1 87 ? 12.768 3.969 -17.737 1.00 98.00 87 TRP A O 1
ATOM 676 N N . VAL A 1 88 ? 12.419 5.569 -16.237 1.00 98.00 88 VAL A N 1
ATOM 677 C CA . VAL A 1 88 ? 12.313 4.670 -15.084 1.00 98.00 88 VAL A CA 1
ATOM 678 C C . VAL A 1 88 ? 10.917 4.817 -14.494 1.00 98.00 88 VAL A C 1
ATOM 680 O O . VAL A 1 88 ? 10.413 5.935 -14.338 1.00 98.00 88 VAL A O 1
ATOM 683 N N . THR A 1 89 ? 10.231 3.712 -14.197 1.00 98.06 89 THR A N 1
ATOM 684 C CA . THR A 1 89 ? 8.872 3.791 -13.645 1.00 98.06 89 THR A CA 1
ATOM 685 C C . THR A 1 89 ? 8.500 2.642 -12.722 1.00 98.06 89 THR A C 1
ATOM 687 O O . THR A 1 89 ? 8.718 1.480 -13.048 1.00 98.06 89 THR A O 1
ATOM 690 N N . TYR A 1 90 ? 7.824 2.983 -11.625 1.00 97.62 90 TYR A N 1
ATOM 691 C CA . TYR A 1 90 ? 7.012 2.061 -10.840 1.00 97.62 90 TYR A CA 1
ATOM 692 C C . TYR A 1 90 ? 5.560 2.133 -11.294 1.00 97.62 90 TYR A C 1
ATOM 694 O O . TYR A 1 90 ? 4.946 3.205 -11.342 1.00 97.62 90 TYR A O 1
ATOM 702 N N . CYS A 1 91 ? 4.976 0.978 -11.602 1.00 96.25 91 CYS A N 1
ATOM 703 C CA . CYS A 1 91 ? 3.548 0.896 -11.901 1.00 96.25 91 CYS A CA 1
ATOM 704 C C . CYS A 1 91 ? 2.669 1.010 -10.641 1.00 96.25 91 CYS A C 1
ATOM 706 O O . CYS A 1 91 ? 1.480 1.321 -10.765 1.00 96.25 91 CYS A O 1
ATOM 708 N N . GLY A 1 92 ? 3.247 0.848 -9.450 1.00 96.12 92 GLY A N 1
ATOM 709 C CA . GLY A 1 92 ? 2.523 0.822 -8.186 1.00 96.12 92 GLY A CA 1
ATOM 710 C C . GLY A 1 92 ? 1.700 -0.454 -8.000 1.00 96.12 92 GLY A C 1
ATOM 711 O O . GLY A 1 92 ? 1.638 -1.325 -8.872 1.00 96.12 92 GLY A O 1
ATOM 712 N N . SER A 1 93 ? 1.038 -0.561 -6.853 1.00 96.50 93 SER A N 1
ATOM 713 C CA . SER A 1 93 ? 0.170 -1.698 -6.549 1.00 96.50 93 SER A CA 1
ATOM 714 C C . SER A 1 93 ? -1.161 -1.625 -7.315 1.00 96.50 93 SER A C 1
ATOM 716 O O . SER A 1 93 ? -1.610 -0.565 -7.768 1.00 96.50 93 SER A O 1
ATOM 718 N N . THR A 1 94 ? -1.826 -2.774 -7.462 1.00 96.38 94 THR A N 1
ATOM 719 C CA . THR A 1 94 ? -3.154 -2.873 -8.100 1.00 96.38 94 THR A CA 1
ATOM 720 C C . THR A 1 94 ? -4.313 -2.840 -7.103 1.00 96.38 94 THR A C 1
ATOM 722 O O . THR A 1 94 ? -5.468 -2.830 -7.507 1.00 96.38 94 THR A O 1
ATOM 725 N N . GLU A 1 95 ? -4.028 -2.831 -5.805 1.00 96.00 95 GLU A N 1
ATOM 726 C CA . GLU A 1 95 ? -5.008 -2.705 -4.726 1.00 96.00 95 GLU A CA 1
ATOM 727 C C . GLU A 1 95 ? -4.363 -1.933 -3.570 1.00 96.00 95 GLU A C 1
ATOM 729 O O . GLU A 1 95 ? -3.135 -1.873 -3.477 1.00 96.00 95 GLU A O 1
ATOM 734 N N . ARG A 1 96 ? -5.169 -1.322 -2.699 1.00 95.06 96 ARG A N 1
ATOM 735 C CA . ARG A 1 96 ? -4.654 -0.734 -1.457 1.00 95.06 96 ARG A CA 1
ATOM 736 C C . ARG A 1 96 ? -4.174 -1.839 -0.519 1.00 95.06 96 ARG A C 1
ATOM 738 O O . ARG A 1 96 ? -4.979 -2.655 -0.076 1.00 95.06 96 ARG A O 1
ATOM 745 N N . ALA A 1 97 ? -2.880 -1.857 -0.206 1.00 91.06 97 ALA A N 1
ATOM 746 C CA . ALA A 1 97 ? -2.296 -2.837 0.715 1.00 91.06 97 ALA A CA 1
ATOM 747 C C . ALA A 1 97 ? -2.153 -2.293 2.145 1.00 91.06 97 ALA A C 1
ATOM 749 O O . ALA A 1 97 ? -1.965 -3.064 3.086 1.00 91.06 97 ALA A O 1
ATOM 750 N N . SER A 1 98 ? -2.266 -0.974 2.327 1.00 90.19 98 SER A N 1
ATOM 751 C CA . SER A 1 98 ? -2.192 -0.342 3.641 1.00 90.19 98 SER A CA 1
ATOM 752 C C . SER A 1 98 ? -3.032 0.936 3.737 1.00 90.19 98 SER A C 1
ATOM 754 O O . SER A 1 98 ? -3.502 1.484 2.740 1.00 90.19 98 SER A O 1
ATOM 756 N N . ALA A 1 99 ? -3.218 1.411 4.971 1.00 88.38 99 ALA A N 1
ATOM 757 C CA . ALA A 1 99 ? -4.015 2.592 5.302 1.00 88.38 99 ALA A CA 1
ATOM 758 C C . ALA A 1 99 ? -3.342 3.931 4.944 1.00 88.38 99 ALA A C 1
ATOM 760 O O . ALA A 1 99 ? -3.971 4.981 5.049 1.00 88.38 99 ALA A O 1
ATOM 761 N N . SER A 1 100 ? -2.061 3.934 4.573 1.00 88.06 100 SER A N 1
ATOM 762 C CA . SER A 1 100 ? -1.369 5.153 4.138 1.00 88.06 100 SER A CA 1
ATOM 763 C C . SER A 1 100 ? -1.570 5.438 2.654 1.00 88.06 100 SER A C 1
ATOM 765 O O . SER A 1 100 ? -1.395 6.577 2.229 1.00 88.06 100 SER A O 1
ATOM 767 N N . GLU A 1 101 ? -1.961 4.439 1.864 1.00 93.12 101 GLU A N 1
ATOM 768 C CA . GLU A 1 101 ? -2.012 4.580 0.418 1.00 93.12 101 GLU A CA 1
ATOM 769 C C . GLU A 1 101 ? -3.377 5.126 -0.050 1.00 93.12 101 GLU A C 1
ATOM 771 O O . GLU A 1 101 ? -4.393 4.421 -0.087 1.00 93.12 101 GLU A O 1
ATOM 776 N N . ARG A 1 102 ? -3.417 6.393 -0.462 1.00 92.75 102 ARG A N 1
ATOM 777 C CA . ARG A 1 102 ? -4.676 7.118 -0.720 1.00 92.75 102 ARG A CA 1
ATOM 778 C C . ARG A 1 102 ? -4.985 7.270 -2.201 1.00 92.75 102 ARG A C 1
ATOM 780 O O . ARG A 1 102 ? -6.151 7.277 -2.593 1.00 92.75 102 ARG A O 1
ATOM 787 N N . GLU A 1 103 ? -3.946 7.320 -3.019 1.00 92.62 103 GLU A N 1
ATOM 788 C CA . GLU A 1 103 ? -3.984 7.531 -4.462 1.00 92.62 103 GLU A CA 1
ATOM 789 C C . GLU A 1 103 ? -4.787 6.438 -5.177 1.00 92.62 103 GLU A C 1
ATOM 791 O O . GLU A 1 103 ? -5.066 5.380 -4.614 1.00 92.62 103 GLU A O 1
ATOM 796 N N . GLU A 1 104 ? -5.159 6.667 -6.433 1.00 93.31 104 GLU A N 1
ATOM 797 C CA . GLU A 1 104 ? -5.819 5.657 -7.265 1.00 93.31 104 GLU A CA 1
ATOM 798 C C . GLU A 1 104 ? -4.851 4.535 -7.672 1.00 93.31 104 GLU A C 1
ATOM 800 O O . GLU A 1 104 ? -3.648 4.740 -7.873 1.00 93.31 104 GLU A O 1
ATOM 805 N N . ARG A 1 105 ? -5.379 3.319 -7.820 1.00 96.50 105 ARG A N 1
ATOM 806 C CA . ARG A 1 105 ? -4.614 2.161 -8.299 1.00 96.50 105 ARG A CA 1
ATOM 807 C C . ARG A 1 105 ? -4.695 2.052 -9.810 1.00 96.50 105 ARG A C 1
ATOM 809 O O . ARG A 1 105 ? -5.616 2.564 -10.445 1.00 96.50 105 ARG A O 1
ATOM 816 N N . GLY A 1 106 ? -3.712 1.390 -10.404 1.00 96.50 106 GLY A N 1
ATOM 817 C CA . GLY A 1 106 ? -3.625 1.301 -11.851 1.00 96.50 106 GLY A CA 1
ATOM 818 C C . GLY A 1 106 ? -2.426 0.512 -12.324 1.00 96.50 106 GLY A C 1
ATOM 819 O O . GLY A 1 106 ? -1.686 -0.066 -11.539 1.00 96.50 106 GLY A O 1
ATOM 820 N N . TYR A 1 107 ? -2.240 0.521 -13.633 1.00 97.44 107 TYR A N 1
ATOM 821 C CA . TYR A 1 107 ? -1.076 -0.051 -14.288 1.00 97.44 107 TYR A CA 1
ATOM 822 C C . TYR A 1 107 ? -0.611 0.868 -15.411 1.00 97.44 107 TYR A C 1
ATOM 824 O O . TYR A 1 107 ? -1.359 1.724 -15.900 1.00 97.44 107 TYR A O 1
ATOM 832 N N . ASN A 1 108 ? 0.635 0.676 -15.824 1.00 97.25 108 ASN A N 1
ATOM 833 C CA . ASN A 1 108 ? 1.207 1.403 -16.942 1.00 97.25 108 ASN A CA 1
ATOM 834 C C . ASN A 1 108 ? 0.959 0.635 -18.247 1.00 97.25 108 ASN A C 1
ATOM 836 O O . ASN A 1 108 ? 1.052 -0.590 -18.297 1.00 97.25 108 ASN A O 1
ATOM 840 N N . ILE A 1 109 ? 0.644 1.373 -19.302 1.00 97.50 109 ILE A N 1
ATOM 841 C CA . ILE A 1 109 ? 0.662 0.931 -20.691 1.00 97.50 109 ILE A CA 1
ATOM 842 C C . ILE A 1 109 ? 1.905 1.569 -21.298 1.00 97.50 109 ILE A C 1
ATOM 844 O O . ILE A 1 109 ? 2.021 2.795 -21.313 1.00 97.50 109 ILE A O 1
ATOM 848 N N . VAL A 1 110 ? 2.838 0.731 -21.738 1.00 97.00 110 VAL A N 1
ATOM 849 C CA . VAL A 1 110 ? 4.103 1.162 -22.334 1.00 97.00 110 VAL A CA 1
ATOM 850 C C . VAL A 1 110 ? 4.047 0.862 -23.823 1.00 97.00 110 VAL A C 1
ATOM 852 O O . VAL A 1 110 ? 3.839 -0.284 -24.223 1.00 97.00 110 VAL A O 1
ATOM 855 N N . GLU A 1 111 ? 4.187 1.904 -24.628 1.00 96.69 111 GLU A N 1
ATOM 856 C CA . GLU A 1 111 ? 4.226 1.832 -26.081 1.00 96.69 111 GLU A CA 1
ATOM 857 C C . GLU A 1 111 ? 5.664 2.082 -26.542 1.00 96.69 111 GLU A C 1
ATOM 859 O O . GLU A 1 111 ? 6.277 3.082 -26.167 1.00 96.69 111 GLU A O 1
ATOM 864 N N . PHE A 1 112 ? 6.189 1.155 -27.341 1.00 95.94 112 PHE A N 1
ATOM 865 C CA . PHE A 1 112 ? 7.532 1.218 -27.914 1.00 95.94 112 PHE A CA 1
ATOM 866 C C . PHE A 1 112 ? 7.434 1.670 -29.374 1.00 95.94 112 PHE A C 1
ATOM 868 O O . PHE A 1 112 ? 6.679 1.080 -30.155 1.00 95.94 112 PHE A O 1
ATOM 875 N N . GLY A 1 113 ? 8.171 2.719 -29.731 1.00 89.56 113 GLY A N 1
ATOM 876 C CA . GLY A 1 113 ? 8.206 3.311 -31.066 1.00 89.56 113 GLY A CA 1
ATOM 877 C C . GLY A 1 113 ? 9.592 3.870 -31.375 1.00 89.56 113 GLY A C 1
ATOM 878 O O . GLY A 1 113 ? 10.586 3.216 -31.071 1.00 89.56 113 GLY A O 1
ATOM 879 N N . ASP A 1 114 ? 9.645 5.063 -31.976 1.00 87.81 114 ASP A N 1
ATOM 880 C CA . ASP A 1 114 ? 10.895 5.834 -32.086 1.00 87.81 114 ASP A CA 1
ATOM 881 C C . ASP A 1 114 ? 11.353 6.351 -30.706 1.00 87.81 114 ASP A C 1
ATOM 883 O O . ASP A 1 114 ? 12.547 6.458 -30.457 1.00 87.81 114 ASP A O 1
ATOM 887 N N . ASP A 1 115 ? 10.388 6.623 -29.819 1.00 89.38 115 ASP A N 1
ATOM 888 C CA . ASP A 1 115 ? 10.570 6.943 -28.403 1.00 89.38 115 ASP A CA 1
ATOM 889 C C . ASP A 1 115 ? 9.655 6.031 -27.559 1.00 89.38 115 ASP A C 1
ATOM 891 O O . ASP A 1 115 ? 8.642 5.513 -28.051 1.00 89.38 115 ASP A O 1
ATOM 895 N N . VAL A 1 116 ? 9.962 5.875 -26.267 1.00 95.38 116 VAL A N 1
ATOM 896 C CA . VAL A 1 116 ? 9.086 5.168 -25.320 1.00 95.38 116 VAL 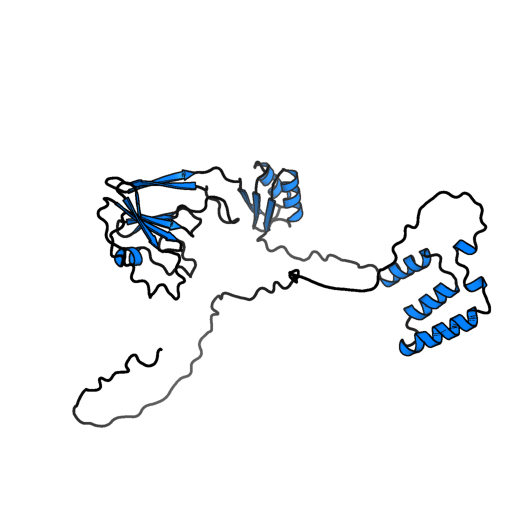A CA 1
ATOM 897 C C . VAL A 1 116 ? 7.998 6.104 -24.795 1.00 95.38 116 VAL A C 1
ATOM 899 O O . VAL A 1 116 ? 8.259 7.189 -24.271 1.00 95.38 116 VAL A O 1
ATOM 902 N N . HIS A 1 117 ? 6.744 5.659 -24.875 1.00 96.00 117 HIS A N 1
ATOM 903 C CA . HIS A 1 117 ? 5.602 6.370 -24.310 1.00 96.00 117 HIS A CA 1
ATOM 904 C C . HIS A 1 117 ? 4.950 5.568 -23.189 1.00 96.00 117 HIS A C 1
ATOM 906 O O . HIS A 1 117 ? 4.522 4.431 -23.369 1.00 96.00 117 HIS A O 1
ATOM 912 N N . ILE A 1 118 ? 4.829 6.195 -22.018 1.00 97.12 118 ILE A N 1
ATOM 913 C CA . ILE A 1 118 ? 4.203 5.592 -20.841 1.00 97.12 118 ILE A CA 1
ATOM 914 C C . ILE A 1 118 ? 2.877 6.307 -20.580 1.00 97.12 118 ILE A C 1
ATOM 916 O O . ILE A 1 118 ? 2.841 7.511 -20.311 1.00 97.12 118 ILE A O 1
ATOM 920 N N . ALA A 1 119 ? 1.776 5.567 -20.617 1.00 96.81 119 ALA A N 1
ATOM 921 C CA . ALA A 1 119 ? 0.464 6.017 -20.168 1.00 96.81 119 ALA A CA 1
ATOM 922 C C . ALA A 1 119 ? 0.038 5.213 -18.937 1.00 96.81 119 ALA A C 1
ATOM 924 O O . ALA A 1 119 ? 0.415 4.057 -18.785 1.00 96.81 119 ALA A O 1
ATOM 925 N N . ARG A 1 120 ? -0.768 5.801 -18.051 1.00 95.94 120 ARG A N 1
ATOM 926 C CA . ARG A 1 120 ? -1.316 5.096 -16.885 1.00 95.94 120 ARG A CA 1
ATOM 927 C C . ARG A 1 120 ? -2.811 4.891 -17.058 1.00 95.94 120 ARG A C 1
ATOM 929 O O . ARG A 1 120 ? -3.520 5.816 -17.452 1.00 95.94 120 ARG A O 1
ATOM 936 N N . ARG A 1 121 ? -3.292 3.695 -16.726 1.00 97.31 121 ARG A N 1
ATOM 937 C CA . ARG A 1 121 ? -4.718 3.377 -16.675 1.00 97.31 121 ARG A CA 1
ATOM 938 C C . ARG A 1 121 ? -5.134 3.072 -15.243 1.00 97.31 121 ARG A C 1
ATOM 940 O O . ARG A 1 121 ? -4.593 2.157 -14.627 1.00 97.31 121 ARG A O 1
ATOM 947 N N . GLY A 1 122 ? -6.100 3.842 -14.748 1.00 96.38 122 GLY A N 1
ATOM 948 C CA . GLY A 1 122 ? -6.740 3.591 -13.461 1.00 96.38 122 GLY A CA 1
ATOM 949 C C . GLY A 1 122 ? -7.590 2.323 -13.494 1.00 96.38 122 GLY A C 1
ATOM 950 O O . GLY A 1 122 ? -8.152 1.964 -14.537 1.00 96.38 122 GLY A O 1
ATOM 951 N N . ILE A 1 123 ? -7.669 1.650 -12.352 1.00 96.12 123 ILE A N 1
ATOM 952 C CA . ILE A 1 123 ? -8.560 0.514 -12.117 1.00 96.12 123 ILE A CA 1
ATOM 953 C C . ILE A 1 123 ? -9.464 0.822 -10.929 1.00 96.12 123 ILE A C 1
ATOM 955 O O . ILE A 1 123 ? -9.048 1.463 -9.966 1.00 96.12 123 ILE A O 1
ATOM 959 N N . GLU A 1 124 ? -10.709 0.371 -11.016 1.00 95.44 124 GLU A N 1
ATOM 960 C CA . GLU A 1 124 ? -11.646 0.457 -9.903 1.00 95.44 124 GLU A CA 1
ATOM 961 C C . GLU A 1 124 ? -11.247 -0.580 -8.853 1.00 95.44 124 GLU A C 1
ATOM 963 O O . GLU A 1 124 ? -11.176 -1.777 -9.140 1.00 95.44 124 GLU A O 1
ATOM 968 N N . THR A 1 125 ? -10.959 -0.106 -7.646 1.00 95.62 125 THR A N 1
ATOM 969 C CA . THR A 1 125 ? -10.595 -0.935 -6.494 1.00 95.62 125 THR A CA 1
ATOM 970 C C . THR A 1 125 ? -11.576 -0.714 -5.358 1.00 95.62 125 THR A C 1
ATOM 972 O O . THR A 1 125 ? -12.522 0.067 -5.488 1.00 95.62 125 THR A O 1
ATOM 975 N N . ARG A 1 126 ? -11.363 -1.379 -4.218 1.00 94.88 126 ARG A N 1
ATOM 976 C CA . ARG A 1 126 ? -12.186 -1.090 -3.044 1.00 94.88 126 ARG A CA 1
ATOM 977 C C . ARG A 1 126 ? -12.069 0.382 -2.653 1.00 94.88 126 ARG A C 1
ATOM 979 O O . ARG A 1 126 ? -10.968 0.942 -2.615 1.00 94.88 126 ARG A O 1
ATOM 986 N N . GLU A 1 127 ? -13.212 0.977 -2.334 1.00 94.44 127 GLU A N 1
ATOM 987 C CA . GLU A 1 127 ? -13.281 2.325 -1.795 1.00 94.44 127 GLU A CA 1
ATOM 988 C C . GLU A 1 127 ? -12.717 2.358 -0.373 1.00 94.44 127 GLU A C 1
ATOM 990 O O . GLU A 1 127 ? -13.073 1.541 0.483 1.00 94.44 127 GLU A O 1
ATOM 995 N N . PHE A 1 128 ? -11.801 3.297 -0.152 1.00 96.06 128 PHE A N 1
ATOM 996 C CA . PHE A 1 128 ? -11.278 3.629 1.163 1.00 96.06 128 PHE A CA 1
ATOM 997 C C . PHE A 1 128 ? -11.738 5.043 1.496 1.00 96.06 128 PHE A C 1
ATOM 999 O O . PHE A 1 128 ? -11.398 5.993 0.789 1.00 96.06 128 PHE A O 1
ATOM 1006 N N . VAL A 1 129 ? -12.499 5.177 2.576 1.00 96.88 129 VAL A N 1
ATOM 1007 C CA . VAL A 1 129 ? -12.992 6.461 3.068 1.00 96.88 129 VAL A CA 1
ATOM 1008 C C . VAL A 1 129 ? -12.062 6.921 4.181 1.00 96.88 129 VAL A C 1
ATOM 1010 O O . VAL A 1 129 ? -12.037 6.338 5.265 1.00 96.88 129 VAL A O 1
ATOM 1013 N N . PHE A 1 130 ? -11.285 7.965 3.906 1.00 96.44 130 PHE A N 1
ATOM 1014 C CA . PHE A 1 130 ? -10.387 8.575 4.880 1.00 96.44 130 PHE A CA 1
ATOM 1015 C C . PHE A 1 130 ? -11.024 9.831 5.473 1.00 96.44 130 PHE A C 1
ATOM 1017 O O . PHE A 1 130 ? -11.302 10.791 4.757 1.00 96.44 130 PHE A O 1
ATOM 1024 N N . VAL A 1 131 ? -11.226 9.829 6.787 1.00 96.75 131 VAL A N 1
ATOM 1025 C CA . VAL A 1 131 ? -11.799 10.939 7.550 1.00 96.75 131 VAL A CA 1
ATOM 1026 C C . VAL A 1 131 ? -10.754 11.413 8.551 1.00 96.75 131 VAL A C 1
ATOM 1028 O O . VAL A 1 131 ? -10.659 10.898 9.662 1.00 96.75 131 VAL A O 1
ATOM 1031 N N . ASP A 1 132 ? -9.945 12.385 8.140 1.00 96.19 132 ASP A N 1
ATOM 1032 C CA . ASP A 1 132 ? -8.948 13.011 9.007 1.00 96.19 132 ASP A CA 1
ATOM 1033 C C . ASP A 1 132 ? -9.555 14.266 9.646 1.00 96.19 132 ASP A C 1
ATOM 1035 O O . ASP A 1 132 ? -9.957 15.199 8.946 1.00 96.19 132 ASP A O 1
ATOM 1039 N N . LEU A 1 133 ? -9.667 14.271 10.974 1.00 96.44 133 LEU A N 1
ATOM 1040 C CA . LEU A 1 133 ? -10.344 15.313 11.737 1.00 96.44 133 LEU A CA 1
ATOM 1041 C C . LEU A 1 133 ? -9.450 15.855 12.838 1.00 96.44 133 LEU A C 1
ATOM 1043 O O . LEU A 1 133 ? -9.028 15.133 13.735 1.00 96.44 133 LEU A O 1
ATOM 1047 N N . GLU A 1 134 ? -9.264 17.166 12.802 1.00 95.62 134 GLU A N 1
ATOM 1048 C CA . GLU A 1 134 ? -8.753 17.937 13.922 1.00 95.62 134 GLU A CA 1
ATOM 1049 C C . GLU A 1 134 ? -9.952 18.470 14.714 1.00 95.62 134 GLU A C 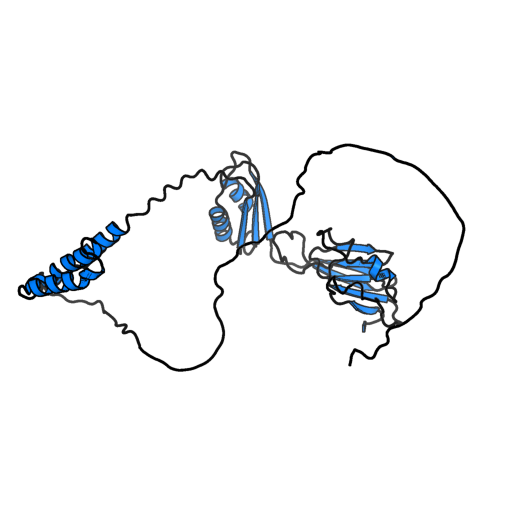1
ATOM 1051 O O . GLU A 1 134 ? -10.704 19.310 14.217 1.00 95.62 134 GLU A O 1
ATOM 1056 N N . LEU A 1 135 ? -10.182 17.914 15.904 1.00 94.31 135 LEU A N 1
ATOM 1057 C CA . LEU A 1 135 ? -11.311 18.252 16.766 1.00 94.31 135 LEU A CA 1
ATOM 1058 C C . LEU A 1 135 ? -10.947 19.439 17.660 1.00 94.31 135 LEU A C 1
ATOM 1060 O O . LEU A 1 135 ? -9.964 19.387 18.400 1.00 94.31 135 LEU A O 1
ATOM 1064 N N . ALA A 1 136 ? -11.762 20.493 17.620 1.00 92.94 136 ALA A N 1
ATOM 1065 C CA . ALA A 1 136 ? -11.672 21.594 18.578 1.00 92.94 136 ALA A CA 1
ATOM 1066 C C . ALA A 1 136 ? -12.169 21.162 19.970 1.00 92.94 136 ALA A C 1
ATOM 1068 O O . ALA A 1 136 ? -12.938 20.214 20.067 1.00 92.94 136 ALA A O 1
ATOM 1069 N N . GLU A 1 137 ? -11.820 21.902 21.031 1.00 90.50 137 GLU A N 1
ATOM 1070 C CA . GLU A 1 137 ? -12.121 21.573 22.446 1.00 90.50 137 GLU A CA 1
ATOM 1071 C C . GLU A 1 137 ? -13.570 21.122 22.723 1.00 90.50 137 GLU A C 1
ATOM 1073 O O . GLU A 1 137 ? -13.808 20.255 23.557 1.00 90.50 137 GLU A O 1
ATOM 1078 N N . SER A 1 138 ? -14.554 21.701 22.025 1.00 90.62 138 SER A N 1
ATOM 1079 C CA . SER A 1 138 ? -15.980 21.381 22.194 1.00 90.62 138 SER A CA 1
ATOM 1080 C C . SER A 1 138 ? -16.520 20.339 21.207 1.00 90.62 138 SER A C 1
ATOM 1082 O O . SER A 1 138 ? -17.728 20.117 21.144 1.00 90.62 138 SER A O 1
ATOM 1084 N N . GLU A 1 139 ? -15.673 19.793 20.339 1.00 93.44 139 GLU A N 1
ATOM 1085 C CA . GLU A 1 139 ? -16.048 18.819 19.321 1.00 93.44 139 GLU A CA 1
ATOM 1086 C C . GLU A 1 139 ? -15.683 17.408 19.782 1.00 93.44 139 GLU A C 1
ATOM 1088 O O . GLU A 1 139 ? -14.563 17.140 20.202 1.00 93.44 139 GLU A O 1
ATOM 1093 N N . GLY A 1 140 ? -16.636 16.488 19.660 1.00 92.38 140 GLY A N 1
ATOM 1094 C CA . GLY A 1 140 ? -16.461 15.087 20.024 1.00 92.38 140 GLY A CA 1
ATOM 1095 C C . GLY A 1 140 ? -17.083 14.153 18.993 1.00 92.38 140 GLY A C 1
ATOM 1096 O O . GLY A 1 140 ? -17.075 14.405 17.786 1.00 92.38 140 GLY A O 1
ATOM 1097 N N . PHE A 1 141 ? -17.691 13.070 19.472 1.00 95.31 141 PHE A N 1
ATOM 1098 C CA . PHE A 1 141 ? -18.254 12.025 18.613 1.00 95.31 141 PHE A CA 1
ATOM 1099 C C . PHE A 1 141 ? -19.272 12.548 17.583 1.00 95.31 141 PHE A C 1
ATOM 1101 O O . PHE A 1 141 ? -19.321 12.053 16.458 1.00 95.31 141 PHE A O 1
ATOM 1108 N N . ASP A 1 142 ? -20.080 13.554 17.932 1.00 95.81 142 ASP A N 1
ATOM 1109 C CA . ASP A 1 142 ? -21.090 14.095 17.015 1.00 95.81 142 ASP A CA 1
ATOM 1110 C C . ASP A 1 142 ? -20.474 14.695 15.743 1.00 95.81 142 ASP A C 1
ATOM 1112 O O . ASP A 1 142 ? -21.060 14.544 14.668 1.00 95.81 142 ASP A O 1
ATOM 1116 N N . ARG A 1 143 ? -19.280 15.297 15.849 1.00 95.44 143 ARG A N 1
ATOM 1117 C CA . ARG A 1 143 ? -18.526 15.843 14.716 1.00 95.44 143 ARG A CA 1
ATOM 1118 C C . ARG A 1 143 ? -18.007 14.737 13.804 1.00 95.44 143 ARG A C 1
ATOM 1120 O O . ARG A 1 143 ? -18.171 14.811 12.588 1.00 95.44 143 ARG A O 1
ATOM 1127 N N . VAL A 1 144 ? -17.451 13.678 14.393 1.00 96.19 144 VAL A N 1
ATOM 1128 C CA . VAL A 1 144 ? -16.992 12.489 13.655 1.00 96.19 144 VAL A CA 1
ATOM 1129 C C . VAL A 1 144 ? -18.158 11.839 12.912 1.00 96.19 144 VAL A C 1
ATOM 1131 O O . VAL A 1 144 ? -18.066 11.549 11.722 1.00 96.19 144 VAL A O 1
ATOM 1134 N N . ARG A 1 145 ? -19.299 11.682 13.588 1.00 96.38 145 ARG A N 1
ATOM 1135 C CA . ARG A 1 145 ? -20.515 11.116 13.001 1.00 96.38 145 ARG A CA 1
ATOM 1136 C C . ARG A 1 145 ? -21.068 11.966 11.859 1.00 96.38 145 ARG A C 1
ATOM 1138 O O . ARG A 1 145 ? -21.539 11.414 10.871 1.00 96.38 145 ARG A O 1
ATOM 1145 N N . GLU A 1 146 ? -21.079 13.290 12.006 1.00 96.06 146 GLU A N 1
ATOM 1146 C CA . GLU A 1 146 ? -21.485 14.198 10.928 1.00 96.06 146 GLU A CA 1
ATOM 1147 C C . GLU A 1 146 ? -20.632 13.960 9.682 1.00 96.06 146 GLU A C 1
ATOM 1149 O O . GLU A 1 146 ? -21.183 13.765 8.604 1.00 96.06 146 GLU A O 1
ATOM 1154 N N . ARG A 1 147 ? -19.312 13.870 9.855 1.00 96.88 147 ARG A N 1
ATOM 1155 C CA . ARG A 1 147 ? -18.379 13.643 8.752 1.00 96.88 147 ARG A CA 1
ATOM 1156 C C . ARG A 1 147 ? -18.529 12.285 8.102 1.00 96.88 147 ARG A C 1
ATOM 1158 O O . ARG A 1 147 ? -18.595 12.211 6.885 1.00 96.88 147 ARG A O 1
ATOM 1165 N N . LEU A 1 148 ? -18.705 11.227 8.883 1.00 96.44 148 LEU A N 1
ATOM 1166 C CA . LEU A 1 148 ? -18.966 9.897 8.333 1.00 96.44 148 LEU A CA 1
ATOM 1167 C C . LEU A 1 148 ? -20.250 9.832 7.490 1.00 96.44 148 LEU A C 1
ATOM 1169 O O . LEU A 1 148 ? -20.304 9.070 6.535 1.00 96.44 148 LEU A O 1
ATOM 1173 N N . ARG A 1 149 ? -21.267 10.654 7.787 1.00 96.00 149 ARG A N 1
ATOM 1174 C CA . ARG A 1 149 ? -22.515 10.718 6.999 1.00 96.00 149 ARG A CA 1
ATOM 1175 C C . ARG A 1 149 ? -22.381 11.441 5.663 1.00 96.00 149 ARG A C 1
ATOM 1177 O O . ARG A 1 149 ? -23.303 11.365 4.854 1.00 96.00 149 ARG A O 1
ATOM 1184 N N . GLU A 1 150 ? -21.300 12.182 5.450 1.00 96.69 150 GLU A N 1
ATOM 1185 C CA . GLU A 1 150 ? -21.032 12.838 4.168 1.00 96.69 150 GLU A CA 1
ATOM 1186 C C . GLU A 1 150 ? -20.534 11.840 3.109 1.00 96.69 150 GLU A C 1
ATOM 1188 O O . GLU A 1 150 ? -20.514 12.173 1.924 1.00 96.69 150 GLU A O 1
ATOM 1193 N N . HIS A 1 151 ? -20.171 10.623 3.524 1.00 95.69 151 HIS A N 1
ATOM 1194 C CA . HIS A 1 151 ? -19.614 9.576 2.675 1.00 95.69 151 HIS A CA 1
ATOM 1195 C C . HIS A 1 151 ? -20.582 8.401 2.502 1.00 95.69 151 HIS A C 1
ATOM 1197 O O . HIS A 1 151 ? -21.415 8.129 3.370 1.00 95.69 151 HIS A O 1
ATOM 1203 N N . ASP A 1 152 ? -20.447 7.694 1.379 1.00 95.06 152 ASP A N 1
ATOM 1204 C CA . ASP A 1 152 ? -21.052 6.376 1.204 1.00 95.06 152 ASP A CA 1
ATOM 1205 C C . ASP A 1 152 ? -20.133 5.338 1.853 1.00 95.06 152 ASP A C 1
ATOM 1207 O O . ASP A 1 152 ? -18.960 5.229 1.499 1.00 95.06 152 ASP A O 1
ATOM 1211 N N . LEU A 1 153 ? -20.638 4.644 2.870 1.00 96.81 153 LEU A N 1
ATOM 1212 C CA . LEU A 1 153 ? -19.844 3.695 3.648 1.00 96.81 153 LEU A CA 1
ATOM 1213 C C . LEU A 1 153 ? -20.102 2.246 3.225 1.00 96.81 153 LEU A C 1
ATOM 1215 O O . LEU A 1 153 ? -19.361 1.365 3.650 1.00 96.81 153 LEU A O 1
ATOM 1219 N N . GLU A 1 154 ? -21.107 1.983 2.388 1.00 97.31 154 GLU A N 1
ATOM 1220 C CA . GLU A 1 154 ? -21.516 0.624 2.028 1.00 97.31 154 GLU A CA 1
ATOM 1221 C C . GLU A 1 154 ? -20.373 -0.143 1.336 1.00 97.31 154 GLU A C 1
ATOM 1223 O O . GLU A 1 154 ? -19.928 0.188 0.238 1.00 97.31 154 GLU A O 1
ATOM 1228 N N . GLY A 1 155 ? -19.874 -1.195 1.987 1.00 95.62 155 GLY A N 1
ATOM 1229 C CA . GLY A 1 155 ? -18.773 -2.024 1.495 1.00 95.62 155 GLY A CA 1
ATOM 1230 C C . GLY A 1 155 ? -17.394 -1.348 1.490 1.00 95.62 155 GLY A C 1
ATOM 1231 O O . GLY A 1 155 ? -16.429 -1.960 1.014 1.00 95.62 155 GLY A O 1
ATOM 1232 N N . ALA A 1 156 ? -17.275 -0.128 2.022 1.00 97.00 156 ALA A N 1
ATOM 1233 C CA . ALA A 1 156 ? -16.031 0.634 2.063 1.00 97.00 156 ALA A CA 1
ATOM 1234 C C . ALA A 1 156 ? -15.143 0.252 3.260 1.00 97.00 156 ALA A C 1
ATOM 1236 O O . ALA A 1 156 ? -15.614 -0.244 4.288 1.00 97.00 156 ALA A O 1
ATOM 1237 N N . VAL A 1 157 ? -13.838 0.508 3.139 1.00 97.00 157 VAL A N 1
ATOM 1238 C CA . VAL A 1 157 ? -12.894 0.466 4.267 1.00 97.00 157 VAL A CA 1
ATOM 1239 C C . VAL A 1 157 ? -12.747 1.879 4.823 1.00 97.00 157 VAL A C 1
ATOM 1241 O O . VAL A 1 157 ? -12.308 2.784 4.120 1.00 97.00 157 VAL A O 1
ATOM 1244 N N . VAL A 1 158 ? -13.118 2.085 6.081 1.00 97.81 158 VAL A N 1
ATOM 1245 C CA . VAL A 1 158 ? -13.166 3.406 6.710 1.00 97.81 158 VAL A CA 1
ATOM 1246 C C . VAL A 1 158 ? -11.973 3.588 7.640 1.00 97.81 158 VAL A C 1
ATOM 1248 O O . VAL A 1 158 ? -11.778 2.820 8.581 1.00 97.81 158 VAL A O 1
ATOM 1251 N N . HIS A 1 159 ? -11.200 4.643 7.406 1.00 97.12 159 HIS A N 1
ATOM 1252 C CA . HIS A 1 159 ? -10.111 5.076 8.272 1.00 97.12 159 HIS A CA 1
ATOM 1253 C C . HIS A 1 159 ? -10.426 6.454 8.837 1.00 97.12 159 HIS A C 1
ATOM 1255 O O . HIS A 1 159 ? -10.510 7.430 8.097 1.00 97.12 159 HIS A O 1
ATOM 1261 N N . VAL A 1 160 ? -10.577 6.536 10.156 1.00 97.12 160 VAL A N 1
ATOM 1262 C CA . VAL A 1 160 ? -10.782 7.800 10.865 1.00 97.12 160 VAL A CA 1
ATOM 1263 C C . VAL A 1 160 ? -9.501 8.154 11.603 1.00 97.12 160 VAL A C 1
ATOM 1265 O O . VAL A 1 160 ? -9.068 7.390 12.460 1.00 97.12 160 VAL A O 1
ATOM 1268 N N . THR A 1 161 ? -8.913 9.306 11.306 1.00 96.38 161 THR A N 1
ATOM 1269 C CA . THR A 1 161 ? -7.774 9.842 12.060 1.00 96.38 161 THR A CA 1
ATOM 1270 C C . THR A 1 161 ? -8.254 11.019 12.893 1.00 96.38 161 THR A C 1
ATOM 1272 O O . THR A 1 161 ? -8.834 11.948 12.336 1.00 96.38 161 THR A O 1
ATOM 1275 N N . LEU A 1 162 ? -8.017 11.001 14.204 1.00 95.94 162 LEU A N 1
ATOM 1276 C CA . LEU A 1 162 ? -8.383 12.097 15.104 1.00 95.94 162 LEU A CA 1
ATOM 1277 C C . LEU A 1 162 ? -7.129 12.793 15.642 1.00 95.94 162 LEU A C 1
ATOM 1279 O O . LEU A 1 162 ? -6.172 12.137 16.049 1.00 95.94 162 LEU A O 1
ATOM 1283 N N . SER A 1 163 ? -7.148 14.120 15.655 1.00 94.94 163 SER A N 1
ATOM 1284 C CA . SER A 1 163 ? -6.140 14.995 16.265 1.00 94.94 163 SER A CA 1
ATOM 1285 C C . SER A 1 163 ? -6.814 16.199 16.939 1.00 94.94 163 SER A C 1
ATOM 1287 O O . SER A 1 163 ? -8.030 16.360 16.834 1.00 94.94 163 SER A O 1
ATOM 1289 N N . GLY A 1 164 ? -6.048 17.046 17.632 1.00 92.75 164 GLY A N 1
ATOM 1290 C CA . GLY A 1 164 ? -6.562 18.236 18.328 1.00 92.75 164 GLY A CA 1
ATOM 1291 C C . GLY A 1 164 ? -6.985 17.984 19.780 1.00 92.75 164 GLY A C 1
ATOM 1292 O O . GLY A 1 164 ? -6.730 16.919 20.335 1.00 92.75 164 GLY A O 1
ATOM 1293 N N . ASP A 1 165 ? -7.647 18.969 20.384 1.00 89.12 165 ASP A N 1
ATOM 1294 C CA . ASP A 1 165 ? -7.943 19.021 21.827 1.00 89.12 165 ASP A CA 1
ATOM 1295 C C . ASP A 1 165 ? -9.413 18.711 22.164 1.00 89.12 165 ASP A C 1
ATOM 1297 O O . ASP A 1 165 ? -9.903 19.044 23.242 1.00 89.12 165 ASP A O 1
ATOM 1301 N N . GLY A 1 166 ? -10.157 18.132 21.219 1.00 88.81 166 GLY A N 1
ATOM 1302 C CA . GLY A 1 166 ? -11.587 17.876 21.388 1.00 88.81 166 GLY A CA 1
ATOM 1303 C C . GLY A 1 166 ? -11.955 16.849 22.453 1.00 88.81 166 GLY A C 1
ATOM 1304 O O . GLY A 1 166 ? -11.115 16.132 22.996 1.00 88.81 166 GLY A O 1
ATOM 1305 N N . GLU A 1 167 ? -13.257 16.733 22.707 1.00 90.56 167 GLU A N 1
ATOM 1306 C CA . GLU A 1 167 ? -13.817 15.823 23.705 1.00 90.56 167 GLU A CA 1
ATOM 1307 C C . GLU A 1 167 ? -13.396 14.360 23.447 1.00 90.56 167 GLU A C 1
ATOM 1309 O O . GLU A 1 167 ? -13.227 13.954 22.287 1.00 90.56 167 GLU A O 1
ATOM 1314 N N . PRO A 1 168 ? -13.275 13.515 24.489 1.00 88.69 168 PRO A N 1
ATOM 1315 C CA . PRO A 1 168 ? -12.958 12.100 24.320 1.00 88.69 168 PRO A CA 1
ATOM 1316 C C . PRO A 1 168 ? -13.936 11.397 23.370 1.00 88.69 168 PRO A C 1
ATOM 1318 O O . PRO A 1 168 ? -15.158 11.468 23.527 1.00 88.69 168 PRO A O 1
ATOM 1321 N N . VAL A 1 169 ? -13.397 10.682 22.380 1.00 91.31 169 VAL A N 1
ATOM 1322 C CA . VAL A 1 169 ? -14.191 9.930 21.401 1.00 91.31 169 VAL A CA 1
ATOM 1323 C C . VAL A 1 169 ? -13.867 8.452 21.541 1.00 91.31 169 VAL A C 1
ATOM 1325 O O . VAL A 1 169 ? -12.726 8.037 21.395 1.00 91.31 169 VAL A O 1
ATOM 1328 N N . SER A 1 170 ? -14.885 7.637 21.809 1.00 92.81 170 SER A N 1
ATOM 1329 C CA . SER A 1 170 ? -14.722 6.183 21.841 1.00 92.81 170 SER A CA 1
ATOM 1330 C C . SER A 1 170 ? -14.546 5.639 20.423 1.00 92.81 170 SER A C 1
ATOM 1332 O O . SER A 1 170 ? -15.452 5.778 19.599 1.00 92.81 170 SER A O 1
ATOM 1334 N N . ALA A 1 171 ? -13.418 4.970 20.167 1.00 94.38 171 ALA A N 1
ATOM 1335 C CA . ALA A 1 171 ? -13.166 4.272 18.907 1.00 94.38 171 ALA A CA 1
ATOM 1336 C C . ALA A 1 171 ? -14.275 3.256 18.591 1.00 94.38 171 ALA A C 1
ATOM 1338 O O . ALA A 1 171 ? -14.856 3.307 17.512 1.00 94.38 171 ALA A O 1
ATOM 1339 N N . ALA A 1 172 ? -14.664 2.437 19.575 1.00 95.12 172 ALA A N 1
ATOM 1340 C CA . ALA A 1 172 ? -15.730 1.446 19.422 1.00 95.12 172 ALA A CA 1
ATOM 1341 C C . ALA A 1 172 ? -17.059 2.075 18.975 1.00 95.12 172 ALA A C 1
ATOM 1343 O O . ALA A 1 172 ? -17.760 1.520 18.139 1.00 95.12 172 ALA A O 1
ATOM 1344 N N . ARG A 1 173 ? -17.390 3.269 19.483 1.00 96.06 173 ARG A N 1
ATOM 1345 C CA . ARG A 1 173 ? -18.613 3.981 19.090 1.00 96.06 173 ARG A CA 1
ATOM 1346 C C . ARG A 1 173 ? -18.564 4.479 17.641 1.00 96.06 173 ARG A C 1
ATOM 1348 O O . ARG A 1 173 ? -19.593 4.530 16.971 1.00 96.06 173 ARG A O 1
ATOM 1355 N N . VAL A 1 174 ? -17.389 4.893 17.170 1.00 96.88 174 VAL A N 1
ATOM 1356 C CA . VAL A 1 174 ? -17.165 5.296 15.771 1.00 96.88 174 VAL A CA 1
ATOM 1357 C C . VAL A 1 174 ? -17.237 4.082 14.851 1.00 96.88 174 VAL A C 1
ATOM 1359 O O . VAL A 1 174 ? -17.905 4.145 13.822 1.00 96.88 174 VAL A O 1
ATOM 1362 N N . GLU A 1 175 ? -16.615 2.976 15.251 1.00 97.06 175 GLU A N 1
ATOM 1363 C CA . GLU A 1 175 ? -16.631 1.713 14.514 1.00 97.06 175 GLU A CA 1
ATOM 1364 C C . GLU A 1 175 ? -18.047 1.133 14.419 1.00 97.06 175 GLU A C 1
ATOM 1366 O O . GLU A 1 175 ? -18.487 0.818 13.320 1.00 97.06 175 GLU A O 1
ATOM 1371 N N . GLU A 1 176 ? -18.801 1.093 15.522 1.00 97.25 176 GLU A N 1
ATOM 1372 C CA . GLU A 1 176 ? -20.204 0.650 15.544 1.00 97.25 176 GLU A CA 1
ATOM 1373 C C . GLU A 1 176 ? -21.086 1.507 14.627 1.00 97.25 176 GLU A C 1
ATOM 1375 O O . GLU A 1 176 ? -21.946 0.994 13.911 1.00 97.25 176 GLU A O 1
ATOM 1380 N N . PHE A 1 177 ? -20.871 2.827 14.617 1.00 97.44 177 PHE A N 1
ATOM 1381 C CA . PHE A 1 177 ? -21.613 3.711 13.725 1.00 97.44 177 PHE A CA 1
ATOM 1382 C C . PHE A 1 177 ? -21.305 3.431 12.248 1.00 97.44 177 PHE A C 1
ATOM 1384 O O . PHE A 1 177 ? -22.227 3.423 11.433 1.00 97.44 177 PHE A O 1
ATOM 1391 N N . ALA A 1 178 ? -20.032 3.225 11.904 1.00 97.12 178 ALA A N 1
ATOM 1392 C CA . ALA A 1 178 ? -19.613 2.941 10.536 1.00 97.12 178 ALA A CA 1
ATOM 1393 C C . ALA A 1 178 ? -20.091 1.555 10.066 1.00 97.12 178 ALA A C 1
ATOM 1395 O O . ALA A 1 178 ? -20.624 1.445 8.964 1.00 97.12 178 ALA A O 1
ATOM 1396 N N . ASP A 1 179 ? -19.977 0.529 10.912 1.00 97.25 179 ASP A N 1
ATOM 1397 C CA . ASP A 1 179 ? -20.492 -0.824 10.654 1.00 97.25 179 ASP A CA 1
ATOM 1398 C C . ASP A 1 179 ? -22.012 -0.802 10.434 1.00 97.25 179 ASP A C 1
ATOM 1400 O O . ASP A 1 179 ? -22.516 -1.284 9.420 1.00 97.25 179 ASP A O 1
ATOM 1404 N N . GLY A 1 180 ? -22.752 -0.105 11.305 1.00 97.00 180 GLY A N 1
ATOM 1405 C CA . GLY A 1 180 ? -24.195 0.090 11.150 1.00 97.00 180 GLY A CA 1
ATOM 1406 C C . GLY A 1 180 ? -24.602 0.879 9.896 1.00 97.00 180 GLY A C 1
ATOM 1407 O O . GLY A 1 180 ? -25.766 0.825 9.495 1.00 97.00 180 GLY A O 1
ATOM 1408 N N . ALA A 1 181 ? -23.667 1.603 9.278 1.00 96.19 181 ALA A N 1
ATOM 1409 C CA . ALA A 1 181 ? -23.848 2.318 8.017 1.00 96.19 181 ALA A CA 1
ATOM 1410 C C . ALA A 1 181 ? -23.371 1.523 6.783 1.00 96.19 181 ALA A C 1
ATOM 1412 O O . ALA A 1 181 ? -23.451 2.052 5.678 1.00 96.19 181 ALA A O 1
ATOM 1413 N N . GLY A 1 182 ? -22.909 0.279 6.961 1.00 97.00 182 GLY A N 1
ATOM 1414 C CA . GLY A 1 182 ? -22.528 -0.628 5.876 1.00 97.00 182 GLY A CA 1
ATOM 1415 C C . GLY A 1 182 ? -21.023 -0.746 5.623 1.00 97.00 182 GLY A C 1
ATOM 1416 O O . GLY A 1 182 ? -20.633 -1.422 4.671 1.00 97.00 182 GLY A O 1
ATOM 1417 N N . ALA A 1 183 ? -20.167 -0.127 6.447 1.00 97.56 183 ALA A N 1
ATOM 1418 C CA . ALA A 1 183 ? -18.716 -0.255 6.308 1.00 97.56 183 ALA A CA 1
ATOM 1419 C C . ALA A 1 183 ? -18.270 -1.716 6.412 1.00 97.56 183 ALA A C 1
ATOM 1421 O O . ALA A 1 183 ? -18.699 -2.452 7.295 1.00 97.56 183 ALA A O 1
ATOM 1422 N N . LEU A 1 184 ? -17.350 -2.130 5.539 1.00 96.62 184 LEU A N 1
ATOM 1423 C CA . LEU A 1 184 ? -16.767 -3.470 5.600 1.00 96.62 184 LEU A CA 1
ATOM 1424 C C . LEU A 1 184 ? -15.826 -3.608 6.802 1.00 96.62 184 LEU A C 1
ATOM 1426 O O . LEU A 1 184 ? -15.786 -4.642 7.463 1.00 96.62 184 LEU A O 1
ATOM 1430 N N . VAL A 1 185 ? -15.016 -2.574 7.027 1.00 95.69 185 VAL A N 1
ATOM 1431 C CA . VAL A 1 185 ? -14.095 -2.447 8.157 1.00 95.69 185 VAL A CA 1
ATOM 1432 C C . VAL A 1 185 ? -14.013 -0.971 8.507 1.00 95.69 185 VAL A C 1
ATOM 1434 O O . VAL A 1 185 ? -13.844 -0.141 7.616 1.00 95.69 185 VAL A O 1
ATOM 1437 N N . ALA A 1 186 ? -14.060 -0.652 9.796 1.00 96.50 186 ALA A N 1
ATOM 1438 C CA . ALA A 1 186 ? -13.749 0.673 10.310 1.00 96.50 186 ALA A CA 1
ATOM 1439 C C . ALA A 1 186 ? -12.543 0.593 11.248 1.00 96.50 186 ALA A C 1
ATOM 1441 O O . ALA A 1 186 ? -12.415 -0.344 12.036 1.00 96.50 186 ALA A O 1
ATOM 1442 N N . ARG A 1 187 ? -11.631 1.558 11.134 1.00 95.56 187 ARG A N 1
ATOM 1443 C CA . ARG A 1 187 ? -10.461 1.699 12.003 1.00 95.56 187 ARG A CA 1
ATOM 1444 C C . ARG A 1 187 ? -10.315 3.145 12.431 1.00 95.56 187 ARG A C 1
ATOM 1446 O O . ARG A 1 187 ? -10.326 4.045 11.591 1.00 95.56 187 ARG A O 1
ATOM 1453 N N . VAL A 1 188 ? -10.108 3.349 13.726 1.00 96.56 188 VAL A N 1
ATOM 1454 C CA . VAL A 1 188 ? -9.859 4.671 14.305 1.00 96.56 188 VAL A CA 1
ATOM 1455 C C . VAL A 1 188 ? -8.404 4.773 14.752 1.00 96.56 188 VAL A C 1
ATOM 1457 O O . VAL A 1 188 ? -7.914 3.938 15.508 1.00 96.56 188 VAL A O 1
ATOM 1460 N N . ASN A 1 189 ? -7.712 5.803 14.279 1.00 94.00 189 ASN A N 1
ATOM 1461 C CA . ASN A 1 189 ? -6.395 6.215 14.738 1.00 94.00 189 ASN A CA 1
ATOM 1462 C C . ASN A 1 189 ? -6.548 7.537 15.498 1.00 94.00 189 ASN A C 1
ATOM 1464 O O . ASN A 1 189 ? -6.565 8.607 14.893 1.00 94.00 189 ASN A O 1
ATOM 1468 N N . ASP A 1 190 ? -6.717 7.462 16.816 1.00 93.06 190 ASP A N 1
ATOM 1469 C CA . ASP A 1 190 ? -6.769 8.651 17.665 1.00 93.06 190 ASP A CA 1
ATOM 1470 C C . ASP A 1 190 ? -5.348 9.027 18.102 1.00 93.06 190 ASP A C 1
ATOM 1472 O O . ASP A 1 190 ? -4.690 8.259 18.801 1.00 93.06 190 ASP A O 1
ATOM 1476 N N . ARG A 1 191 ? -4.849 10.172 17.626 1.00 90.44 191 ARG A N 1
ATOM 1477 C CA . ARG A 1 191 ? -3.507 10.699 17.937 1.00 90.44 191 ARG A CA 1
ATOM 1478 C C . ARG A 1 191 ? -3.525 11.731 19.057 1.00 90.44 191 ARG A C 1
ATOM 1480 O O . ARG A 1 191 ? -2.507 12.371 19.307 1.00 90.44 191 ARG A O 1
ATOM 1487 N N . ARG A 1 192 ? -4.682 11.955 19.672 1.00 87.44 192 ARG A N 1
ATOM 1488 C CA . ARG A 1 192 ? -4.841 12.926 20.750 1.00 87.44 192 ARG A CA 1
ATOM 1489 C C . ARG A 1 192 ? -4.332 12.332 22.055 1.00 87.44 192 ARG A C 1
ATOM 1491 O O . ARG A 1 192 ? -4.484 11.138 22.308 1.00 87.44 192 ARG A O 1
ATOM 1498 N N . GLU A 1 193 ? -3.775 13.180 22.908 1.00 70.19 193 GLU A N 1
ATOM 1499 C CA . GLU A 1 193 ? -3.465 12.811 24.287 1.00 70.19 193 GLU A CA 1
ATOM 1500 C C . GLU A 1 193 ? -4.766 12.832 25.096 1.00 70.19 193 GLU A C 1
ATOM 1502 O O . GLU A 1 193 ? -5.223 13.876 25.557 1.00 70.19 193 GLU A O 1
ATOM 1507 N N . VAL A 1 194 ? -5.417 11.677 25.228 1.00 63.50 194 VAL A N 1
ATOM 1508 C CA . VAL A 1 194 ? -6.624 11.561 26.053 1.00 63.50 194 VAL A CA 1
ATOM 1509 C C . VAL A 1 194 ? -6.186 11.354 27.501 1.00 63.50 194 VAL A C 1
ATOM 1511 O O . VAL A 1 194 ? -5.540 10.358 27.810 1.00 63.50 194 VAL A O 1
ATOM 1514 N N . SER A 1 195 ? -6.521 12.288 28.396 1.00 54.16 195 SER A N 1
ATOM 1515 C CA . SER A 1 195 ? -6.246 12.135 29.829 1.00 54.16 195 SER A CA 1
ATOM 1516 C C . SER A 1 195 ? -6.954 10.883 30.361 1.00 54.16 195 SER A C 1
ATOM 1518 O O . SER A 1 195 ? -8.181 10.798 30.324 1.00 54.16 195 SER A O 1
ATOM 1520 N N . GLU A 1 196 ? -6.184 9.912 30.853 1.00 52.19 196 GLU A N 1
ATOM 1521 C CA . GLU A 1 196 ? -6.667 8.615 31.354 1.00 52.19 196 GLU A CA 1
ATOM 1522 C C . GLU A 1 196 ? -7.385 8.705 32.719 1.00 52.19 196 GLU A C 1
ATOM 1524 O O . GLU A 1 196 ? -7.710 7.680 33.313 1.00 52.19 196 GLU A O 1
ATOM 1529 N N . ASP A 1 197 ? -7.691 9.910 33.215 1.00 46.59 197 ASP A N 1
ATOM 1530 C CA . ASP A 1 197 ? -8.299 10.169 34.532 1.00 46.59 197 ASP A CA 1
ATOM 1531 C C . ASP A 1 197 ? -9.804 9.828 34.598 1.00 46.59 197 ASP A C 1
ATOM 1533 O O . ASP A 1 197 ? -10.596 10.485 35.279 1.00 46.59 197 ASP A O 1
ATOM 1537 N N . ALA A 1 198 ? -10.240 8.795 33.882 1.00 52.06 198 ALA A N 1
ATOM 1538 C CA . ALA A 1 198 ? -11.465 8.106 34.241 1.00 52.06 198 ALA A CA 1
ATOM 1539 C C . ALA A 1 198 ? -11.084 7.036 35.264 1.00 52.06 198 ALA A C 1
ATOM 1541 O O . ALA A 1 198 ? -10.780 5.904 34.889 1.00 52.06 198 ALA A O 1
ATOM 1542 N N . ASP A 1 199 ? -11.107 7.398 36.551 1.00 45.81 199 ASP A N 1
ATOM 1543 C CA . ASP A 1 199 ? -11.110 6.448 37.667 1.00 45.81 199 ASP A CA 1
ATOM 1544 C C . ASP A 1 199 ? -12.309 5.496 37.492 1.00 45.81 199 ASP A C 1
ATOM 1546 O O . ASP A 1 199 ? -13.415 5.717 37.992 1.00 45.81 199 ASP A O 1
ATOM 1550 N N . LEU A 1 200 ? -12.120 4.444 36.696 1.00 58.84 200 LEU A N 1
ATOM 1551 C CA . LEU A 1 200 ? -13.056 3.344 36.568 1.00 58.84 200 LEU A CA 1
ATOM 1552 C C . LEU A 1 200 ? -12.951 2.553 37.867 1.00 58.84 200 LEU A C 1
ATOM 1554 O O . LEU A 1 200 ? -12.109 1.669 38.011 1.00 58.84 200 LEU A O 1
ATOM 1558 N N . ASP A 1 201 ? -13.811 2.905 38.819 1.00 50.12 201 ASP A N 1
ATOM 1559 C CA . ASP A 1 201 ? -14.008 2.184 40.074 1.00 50.12 201 ASP A CA 1
ATOM 1560 C C . ASP A 1 201 ? -14.617 0.801 39.764 1.00 50.12 201 ASP A C 1
ATOM 1562 O O . ASP A 1 201 ? -15.823 0.555 39.860 1.00 50.12 201 ASP A O 1
ATOM 1566 N N . VAL A 1 202 ? -13.773 -0.123 39.299 1.00 71.12 202 VAL A N 1
ATOM 1567 C CA . VAL A 1 202 ? -14.145 -1.518 39.070 1.00 71.12 202 VAL A CA 1
ATOM 1568 C C . VAL A 1 202 ? -14.143 -2.221 40.421 1.00 71.12 202 VAL A C 1
ATOM 1570 O O . VAL A 1 202 ? -13.136 -2.756 40.884 1.00 71.12 202 VAL A O 1
ATOM 1573 N N . ALA A 1 203 ? -15.302 -2.221 41.072 1.00 72.44 203 ALA A N 1
ATOM 1574 C CA . ALA A 1 203 ? -15.528 -3.024 42.260 1.00 72.44 203 ALA A CA 1
ATOM 1575 C C . ALA A 1 203 ? -15.769 -4.486 41.851 1.00 72.44 203 ALA A C 1
ATOM 1577 O O . ALA A 1 203 ? -16.856 -4.857 41.404 1.00 72.44 203 ALA A O 1
ATOM 1578 N N . PHE A 1 204 ? -14.750 -5.329 42.011 1.00 75.25 204 PHE A N 1
ATOM 1579 C CA . PHE A 1 204 ? -14.924 -6.777 41.933 1.00 75.25 204 PHE A CA 1
ATOM 1580 C C . PHE A 1 204 ? -15.741 -7.249 43.143 1.00 75.25 204 PHE A C 1
ATOM 1582 O O . PHE A 1 204 ? -15.442 -6.888 44.282 1.00 75.25 204 PHE A O 1
ATOM 1589 N N . ALA A 1 205 ? -16.780 -8.049 42.901 1.00 77.62 205 ALA A N 1
ATOM 1590 C CA . ALA A 1 205 ? -17.499 -8.719 43.981 1.00 77.62 205 ALA A CA 1
ATOM 1591 C C . ALA A 1 205 ? -16.547 -9.652 44.754 1.00 77.62 205 ALA A C 1
ATOM 1593 O O . ALA A 1 205 ? -15.639 -10.229 44.154 1.00 77.62 205 ALA A O 1
ATOM 1594 N N . ASP A 1 206 ? -16.765 -9.816 46.066 1.00 80.81 206 ASP A N 1
ATOM 1595 C CA . ASP A 1 206 ? -16.022 -10.781 46.889 1.00 80.81 206 ASP A CA 1
ATOM 1596 C C . ASP A 1 206 ? -16.275 -12.203 46.342 1.00 80.81 206 ASP A C 1
ATOM 1598 O O . ASP A 1 206 ? -17.408 -12.695 46.447 1.00 80.81 206 ASP A O 1
ATOM 1602 N N . PRO A 1 207 ? -15.266 -12.870 45.745 1.00 78.94 207 PRO A N 1
ATOM 1603 C CA . PRO A 1 207 ? -15.436 -14.201 45.172 1.00 78.94 207 PRO A CA 1
ATOM 1604 C C . PRO A 1 207 ? -15.898 -15.216 46.223 1.00 78.94 207 PRO A C 1
ATOM 1606 O O . PRO A 1 207 ? -16.636 -16.145 45.890 1.00 78.94 207 PRO A O 1
ATOM 1609 N N . ASP A 1 208 ? -15.544 -15.017 47.495 1.00 78.50 208 ASP A N 1
ATOM 1610 C CA . ASP A 1 208 ? -15.964 -15.911 48.565 1.00 78.50 208 ASP A CA 1
ATOM 1611 C C . ASP A 1 208 ? -17.456 -15.755 48.888 1.00 78.50 208 ASP A C 1
ATOM 1613 O O . ASP A 1 208 ? -18.106 -16.747 49.219 1.00 78.50 208 ASP A O 1
ATOM 1617 N N . GLU A 1 209 ? -18.034 -14.552 48.781 1.00 80.75 209 GLU A N 1
ATOM 1618 C CA . GLU A 1 209 ? -19.483 -14.368 48.971 1.00 80.75 209 GLU A CA 1
ATOM 1619 C C . GLU A 1 209 ? -20.273 -14.990 47.815 1.00 80.75 209 GLU A C 1
ATOM 1621 O O . GLU A 1 209 ? -21.253 -15.690 48.065 1.00 80.75 209 GLU A O 1
ATOM 1626 N N . ALA A 1 210 ? -19.802 -14.841 46.572 1.00 82.19 210 ALA A N 1
ATOM 1627 C CA . ALA A 1 210 ? -20.430 -15.474 45.410 1.00 82.19 210 ALA A CA 1
ATOM 1628 C C . ALA A 1 210 ? -20.451 -17.012 45.531 1.00 82.19 210 ALA A C 1
ATOM 1630 O O . ALA A 1 210 ? -21.445 -17.669 45.210 1.00 82.19 210 ALA A O 1
ATOM 1631 N N . VAL A 1 211 ? -19.372 -17.603 46.053 1.00 81.31 211 VAL A N 1
ATOM 1632 C CA . VAL A 1 211 ? -19.310 -19.045 46.333 1.00 81.31 211 VAL A CA 1
ATOM 1633 C C . VAL A 1 211 ? -20.226 -19.425 47.502 1.00 81.31 211 VAL A C 1
ATOM 1635 O O . VAL A 1 211 ? -20.936 -20.427 47.407 1.00 81.31 211 VAL A O 1
ATOM 1638 N N . ARG A 1 212 ? -20.268 -18.636 48.587 1.00 78.38 212 ARG A N 1
ATOM 1639 C CA . ARG A 1 212 ? -21.168 -18.876 49.735 1.00 78.38 212 ARG A CA 1
ATOM 1640 C C . ARG A 1 212 ? -22.638 -18.874 49.318 1.00 78.38 212 ARG A C 1
ATOM 1642 O O . ARG A 1 212 ? -23.393 -19.730 49.776 1.00 78.38 212 ARG A O 1
ATOM 1649 N N . GLU A 1 213 ? -23.042 -17.946 48.458 1.00 78.31 213 GLU A N 1
ATOM 1650 C CA . GLU A 1 213 ? -24.398 -17.889 47.908 1.00 78.31 213 GLU A CA 1
ATOM 1651 C C . GLU A 1 213 ? -24.702 -19.146 47.082 1.00 78.31 213 GLU A C 1
ATOM 1653 O O . GLU A 1 213 ? -25.675 -19.852 47.353 1.00 78.31 213 GLU A O 1
ATOM 1658 N N . ARG A 1 214 ? -23.786 -19.534 46.186 1.00 80.88 214 ARG A N 1
ATOM 1659 C CA . ARG A 1 214 ? -23.950 -20.739 45.365 1.00 80.88 214 ARG A CA 1
ATOM 1660 C C . ARG A 1 214 ? -24.050 -22.029 46.186 1.00 80.88 214 ARG A C 1
ATOM 1662 O O . ARG A 1 214 ? -24.819 -22.923 45.835 1.00 80.88 214 ARG A O 1
ATOM 1669 N N . VAL A 1 215 ? -23.290 -22.137 47.275 1.00 81.19 215 VAL A N 1
ATOM 1670 C CA . VAL A 1 215 ? -23.326 -23.292 48.187 1.00 81.19 215 VAL A CA 1
ATOM 1671 C C . VAL A 1 215 ? -24.639 -23.363 48.974 1.00 81.19 215 VAL A C 1
ATOM 1673 O O . VAL A 1 215 ? -25.134 -24.462 49.237 1.00 81.19 215 VAL A O 1
ATOM 1676 N N . ARG A 1 216 ? -25.260 -22.221 49.304 1.00 78.00 216 ARG A N 1
ATOM 1677 C CA . ARG A 1 216 ? 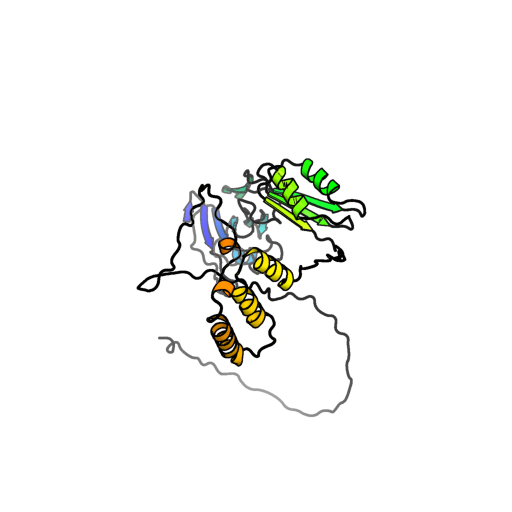-26.597 -22.192 49.928 1.00 78.00 216 ARG A CA 1
ATOM 1678 C C . ARG A 1 216 ? -27.673 -22.725 48.977 1.00 78.00 216 ARG A C 1
ATOM 1680 O O . ARG A 1 216 ? -28.521 -23.500 49.424 1.00 78.00 216 ARG A O 1
ATOM 1687 N N . ASP A 1 217 ? -27.576 -22.398 47.691 1.00 81.88 217 ASP A N 1
ATOM 1688 C CA . ASP A 1 217 ? -28.535 -22.811 46.656 1.00 81.88 217 ASP A CA 1
ATOM 1689 C C . ASP A 1 217 ? -28.451 -24.296 46.273 1.00 81.88 217 ASP A C 1
ATOM 1691 O O . ASP A 1 217 ? -29.402 -24.852 45.728 1.00 81.88 217 ASP A O 1
ATOM 1695 N N . LEU A 1 218 ? -27.336 -24.971 46.571 1.00 82.94 218 LEU A N 1
ATOM 1696 C CA . LEU A 1 218 ? -27.126 -26.383 46.227 1.00 82.94 218 LEU A CA 1
ATOM 1697 C C . LEU A 1 218 ? -27.948 -27.368 47.078 1.00 82.94 218 LEU A C 1
ATOM 1699 O O . LEU A 1 218 ? -27.875 -28.572 46.849 1.00 82.94 218 LEU A O 1
ATOM 1703 N N . GLY A 1 219 ? -28.720 -26.894 48.064 1.00 79.19 219 GLY A N 1
ATOM 1704 C CA . GLY A 1 219 ? -29.626 -27.754 48.836 1.00 79.19 219 GLY A CA 1
ATOM 1705 C C . GLY A 1 219 ? -28.921 -28.858 49.637 1.00 79.19 219 GLY A C 1
ATOM 1706 O O . GLY A 1 219 ? -29.557 -29.850 49.991 1.00 79.19 219 GLY A O 1
ATOM 1707 N N . LEU A 1 220 ? -27.627 -28.679 49.929 1.00 83.50 220 LEU A N 1
ATOM 1708 C CA . LEU A 1 220 ? -26.768 -29.656 50.600 1.00 83.50 220 LEU A CA 1
ATOM 1709 C C . LEU A 1 220 ? -27.354 -30.139 51.938 1.00 83.50 220 LEU A C 1
ATOM 1711 O O . LEU A 1 220 ? -28.127 -29.431 52.591 1.00 83.50 220 LEU A O 1
ATOM 1715 N N . SER A 1 221 ? -26.969 -31.342 52.361 1.00 84.94 221 SER A N 1
ATOM 1716 C CA . SER A 1 221 ? -27.271 -31.844 53.703 1.00 84.94 221 SER A CA 1
ATOM 1717 C C . SER A 1 221 ? -26.492 -31.074 54.773 1.00 84.94 221 SER A C 1
ATOM 1719 O O . SER A 1 221 ? -25.552 -30.333 54.474 1.00 84.94 221 SER A O 1
ATOM 1721 N N . GLU A 1 222 ? -26.900 -31.202 56.033 1.00 80.44 222 GLU A N 1
ATOM 1722 C CA . GLU A 1 222 ? -26.218 -30.548 57.159 1.00 80.44 222 GLU A CA 1
ATOM 1723 C C . GLU A 1 222 ? -24.772 -31.044 57.290 1.00 80.44 222 GLU A C 1
ATOM 1725 O O . GLU A 1 222 ? -23.850 -30.236 57.365 1.00 80.44 222 GLU A O 1
ATOM 1730 N N . ALA A 1 223 ? -24.565 -32.355 57.138 1.00 83.75 223 ALA A N 1
ATOM 1731 C CA . ALA A 1 223 ? -23.241 -32.966 57.076 1.00 83.75 223 ALA A CA 1
ATOM 1732 C C . ALA A 1 223 ? -22.373 -32.383 55.945 1.00 83.75 223 ALA A C 1
ATOM 1734 O O . ALA A 1 223 ? -21.200 -32.077 56.151 1.00 83.75 223 ALA A O 1
ATOM 1735 N N . ALA A 1 224 ? -22.944 -32.196 54.750 1.00 83.25 224 ALA A N 1
ATOM 1736 C CA . ALA A 1 224 ? -22.214 -31.666 53.600 1.00 83.25 224 ALA A CA 1
ATOM 1737 C C . ALA A 1 224 ? -21.836 -30.181 53.759 1.00 83.25 224 ALA A C 1
ATOM 1739 O O . ALA A 1 224 ? -20.766 -29.783 53.301 1.00 83.25 224 ALA A O 1
ATOM 1740 N N . ARG A 1 225 ? -22.667 -29.370 54.434 1.00 82.00 225 ARG A N 1
ATOM 1741 C CA . ARG A 1 225 ? -22.327 -27.971 54.755 1.00 82.00 225 ARG A CA 1
ATOM 1742 C C . ARG A 1 225 ? -21.212 -27.875 55.794 1.00 82.00 225 ARG A C 1
ATOM 1744 O O . ARG A 1 225 ? -20.286 -27.095 55.599 1.00 82.00 225 ARG A O 1
ATOM 1751 N N . ASP A 1 226 ? -21.269 -28.694 56.840 1.00 81.31 226 ASP A N 1
ATOM 1752 C CA . ASP A 1 226 ? -20.238 -28.745 57.884 1.00 81.31 226 ASP A CA 1
ATOM 1753 C C . ASP A 1 226 ? -18.867 -29.166 57.322 1.00 81.31 226 ASP A C 1
ATOM 1755 O O . ASP A 1 226 ? -17.824 -28.630 57.710 1.00 81.31 226 ASP A O 1
ATOM 1759 N N . LEU A 1 227 ? -18.859 -30.113 56.379 1.00 84.38 227 LEU A N 1
ATOM 1760 C CA . LEU A 1 227 ? -17.652 -30.572 55.690 1.00 84.38 227 LEU A CA 1
ATOM 1761 C C . LEU A 1 227 ? -17.081 -29.505 54.742 1.00 84.38 227 LEU A C 1
ATOM 1763 O O . LEU A 1 227 ? -15.880 -29.239 54.793 1.00 84.38 227 LEU A O 1
ATOM 1767 N N . ASP A 1 228 ? -17.922 -28.861 53.923 1.00 83.69 228 ASP A N 1
ATOM 1768 C CA . ASP A 1 228 ? -17.505 -27.752 53.045 1.00 83.69 228 ASP A CA 1
ATOM 1769 C C . ASP A 1 228 ? -16.949 -26.572 53.860 1.00 83.69 228 ASP A C 1
ATOM 1771 O O . ASP A 1 228 ? -15.904 -26.021 53.510 1.00 83.69 228 ASP A O 1
ATOM 1775 N N . GLU A 1 229 ? -17.570 -26.239 54.999 1.00 82.88 229 GLU A N 1
ATOM 1776 C CA . GLU A 1 229 ? -17.051 -25.217 55.911 1.00 82.88 229 GLU A CA 1
ATOM 1777 C C . GLU A 1 229 ? -15.696 -25.624 56.501 1.00 82.88 229 GLU A C 1
ATOM 1779 O O . GLU A 1 229 ? -14.778 -24.807 56.537 1.00 82.88 229 GLU A O 1
ATOM 1784 N N . THR A 1 230 ? -15.533 -26.877 56.932 1.00 83.25 230 THR A N 1
ATOM 1785 C CA . THR A 1 230 ? -14.269 -27.359 57.518 1.00 83.25 230 THR A CA 1
ATOM 1786 C C . THR A 1 230 ? -13.107 -27.261 56.527 1.00 83.25 230 THR A C 1
ATOM 1788 O O . THR A 1 230 ? -11.999 -26.886 56.913 1.00 83.25 230 THR A O 1
ATOM 1791 N N . ILE A 1 231 ? -13.368 -27.537 55.246 1.00 84.38 231 ILE A N 1
ATOM 1792 C CA . ILE A 1 231 ? -12.374 -27.460 54.169 1.00 84.38 231 ILE A CA 1
ATOM 1793 C C . ILE A 1 231 ? -12.090 -26.000 53.779 1.00 84.38 231 ILE A C 1
ATOM 1795 O O . ILE A 1 231 ? -10.930 -25.630 53.618 1.00 84.38 231 ILE A O 1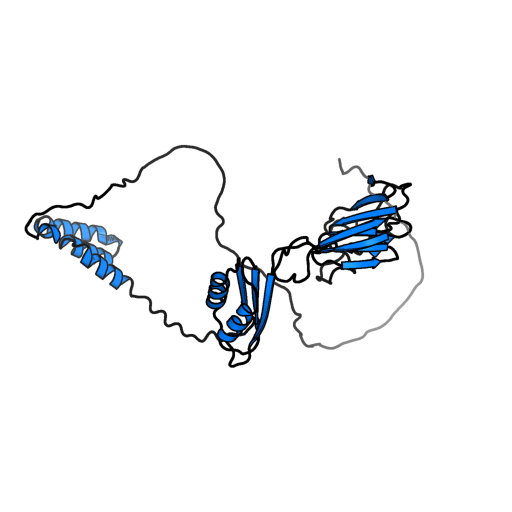
ATOM 1799 N N . ARG A 1 232 ? -13.120 -25.151 53.637 1.00 80.75 232 ARG A N 1
ATOM 1800 C CA . ARG A 1 232 ? -12.958 -23.777 53.119 1.00 80.75 232 ARG A CA 1
ATOM 1801 C C . ARG A 1 232 ? -12.586 -22.746 54.190 1.00 80.75 232 ARG A C 1
ATOM 1803 O O . ARG A 1 232 ? -11.973 -21.736 53.867 1.00 80.75 232 ARG A O 1
ATOM 1810 N N . ALA A 1 233 ? -12.930 -22.964 55.460 1.00 80.62 233 ALA A N 1
ATOM 1811 C CA . ALA A 1 233 ? -12.667 -21.993 56.527 1.00 80.62 233 ALA A CA 1
ATOM 1812 C C . ALA A 1 233 ? -11.191 -21.930 56.965 1.00 80.62 233 ALA A C 1
ATOM 1814 O O . ALA A 1 233 ? -10.859 -21.108 57.822 1.00 80.62 233 ALA A O 1
ATOM 1815 N N . SER A 1 234 ? -10.325 -22.808 56.437 1.00 76.50 234 SER A N 1
ATOM 1816 C CA . SER A 1 234 ? -8.879 -22.881 56.722 1.00 76.50 234 SER A CA 1
ATOM 1817 C C . SER A 1 234 ? -8.526 -22.873 58.218 1.00 76.50 234 SER A C 1
ATOM 1819 O O . SER A 1 234 ? -7.443 -22.450 58.622 1.00 76.50 234 SER A O 1
ATOM 1821 N N . ARG A 1 235 ? -9.454 -23.331 59.072 1.00 82.44 235 ARG A N 1
ATOM 1822 C CA . ARG A 1 235 ? -9.261 -23.433 60.532 1.00 82.44 235 ARG A CA 1
ATOM 1823 C C . ARG A 1 235 ? -8.406 -24.644 60.910 1.00 82.44 235 ARG A C 1
ATOM 1825 O O . ARG A 1 235 ? -7.908 -24.720 62.031 1.00 82.44 235 ARG A O 1
ATOM 1832 N N . VAL A 1 236 ? -8.253 -25.579 59.976 1.00 85.25 236 VAL A N 1
ATOM 1833 C CA . VAL A 1 236 ? -7.462 -26.803 60.087 1.00 85.25 236 VAL A CA 1
ATOM 1834 C C . VAL A 1 236 ? -6.313 -26.689 59.095 1.00 85.25 236 VAL A C 1
ATOM 1836 O O . VAL A 1 236 ? -6.508 -26.233 57.973 1.00 85.25 236 VAL A O 1
ATOM 1839 N N . ALA A 1 237 ? -5.107 -27.074 59.508 1.00 86.06 237 ALA A N 1
ATOM 1840 C CA . ALA A 1 237 ? -3.968 -27.113 58.597 1.00 86.06 237 ALA A CA 1
ATOM 1841 C C . ALA A 1 237 ? -4.220 -28.140 57.484 1.00 86.06 237 ALA A C 1
ATOM 1843 O O . ALA A 1 237 ? -4.672 -29.241 57.791 1.00 86.06 237 ALA A O 1
ATOM 1844 N N . ASP A 1 238 ? -3.849 -27.823 56.241 1.00 81.44 238 ASP A N 1
ATOM 1845 C CA . ASP A 1 238 ? -4.108 -28.662 55.056 1.00 81.44 238 ASP A CA 1
ATOM 1846 C C . ASP A 1 238 ? -3.702 -30.133 55.243 1.00 81.44 238 ASP A C 1
ATOM 1848 O O . ASP A 1 238 ? -4.406 -31.044 54.816 1.00 81.44 238 ASP A O 1
ATOM 1852 N N . ALA A 1 239 ? -2.597 -30.376 55.956 1.00 88.00 239 ALA A N 1
ATOM 1853 C CA . ALA A 1 239 ? -2.095 -31.718 56.253 1.00 88.00 239 ALA A CA 1
ATOM 1854 C C . ALA A 1 239 ? -3.027 -32.563 57.146 1.00 88.00 239 ALA A C 1
ATOM 1856 O O . ALA A 1 239 ? -2.939 -33.785 57.116 1.00 88.00 239 ALA A O 1
ATOM 1857 N N . ASN A 1 240 ? -3.908 -31.924 57.918 1.00 85.81 240 ASN A N 1
ATOM 1858 C CA . ASN A 1 240 ? -4.799 -32.559 58.893 1.00 85.81 240 ASN A CA 1
ATOM 1859 C C . ASN A 1 240 ? -6.280 -32.490 58.477 1.00 85.81 240 ASN A C 1
ATOM 1861 O O . ASN A 1 240 ? -7.138 -32.988 59.203 1.00 85.81 240 ASN A O 1
ATOM 1865 N N . VAL A 1 241 ? -6.606 -31.865 57.337 1.00 87.50 241 VAL A N 1
ATOM 1866 C CA . VAL A 1 241 ? -7.998 -31.737 56.864 1.00 87.50 241 VAL A CA 1
ATOM 1867 C C . VAL A 1 241 ? -8.620 -33.113 56.625 1.00 87.50 241 VAL A C 1
ATOM 1869 O O . VAL A 1 241 ? -9.772 -33.329 56.986 1.00 87.50 241 VAL A O 1
ATOM 1872 N N . ALA A 1 242 ? -7.857 -34.063 56.075 1.00 85.75 242 ALA A N 1
ATOM 1873 C CA . ALA A 1 242 ? -8.336 -35.424 55.832 1.00 85.75 242 ALA A CA 1
ATOM 1874 C C . ALA A 1 242 ? -8.720 -36.151 57.133 1.00 85.75 242 ALA A C 1
ATOM 1876 O O . ALA A 1 242 ? -9.795 -36.746 57.206 1.00 85.75 242 ALA A O 1
ATOM 1877 N N . ASP A 1 243 ? -7.877 -36.046 58.163 1.00 86.75 243 ASP A N 1
ATOM 1878 C CA . ASP A 1 243 ? -8.116 -36.670 59.467 1.00 86.75 243 ASP A CA 1
ATOM 1879 C C . ASP A 1 243 ? -9.330 -36.045 60.171 1.00 86.75 243 ASP A C 1
ATOM 1881 O O . ASP A 1 243 ? -10.140 -36.745 60.779 1.00 86.75 243 ASP A O 1
ATOM 1885 N N . GLU A 1 244 ? -9.497 -34.725 60.052 1.00 85.75 244 GLU A N 1
ATOM 1886 C CA . GLU A 1 244 ? -10.626 -34.008 60.645 1.00 85.75 244 GLU A CA 1
ATOM 1887 C C . GLU A 1 244 ? -11.951 -34.317 59.935 1.00 85.75 244 GLU A C 1
ATOM 1889 O O . GLU A 1 244 ? -12.971 -34.545 60.589 1.00 85.75 244 GLU A O 1
ATOM 1894 N N . VAL A 1 245 ? -11.938 -34.385 58.601 1.00 88.31 245 VAL A N 1
ATOM 1895 C CA . VAL A 1 245 ? -13.090 -34.814 57.797 1.00 88.31 245 VAL A CA 1
ATOM 1896 C C . VAL A 1 245 ? -13.486 -36.242 58.158 1.00 88.31 245 VAL A C 1
ATOM 1898 O O . VAL A 1 245 ? -14.666 -36.505 58.382 1.00 88.31 245 VAL A O 1
ATOM 1901 N N . GLN A 1 246 ? -12.516 -37.154 58.266 1.00 85.62 246 GLN A N 1
ATOM 1902 C CA . GLN A 1 246 ? -12.774 -38.534 58.667 1.00 85.62 246 GLN A CA 1
ATOM 1903 C C . GLN A 1 246 ? -13.427 -38.592 60.052 1.00 85.62 246 GLN A C 1
ATOM 1905 O O . GLN A 1 246 ? -14.472 -39.222 60.203 1.00 85.62 246 GLN A O 1
ATOM 1910 N N . ARG A 1 247 ? -12.865 -37.884 61.038 1.00 86.88 247 ARG A N 1
ATOM 1911 C CA . ARG A 1 247 ? -13.426 -37.800 62.393 1.00 86.88 247 ARG A CA 1
ATOM 1912 C C . ARG A 1 247 ? -14.865 -37.280 62.375 1.00 86.88 247 ARG A C 1
ATOM 1914 O O . ARG A 1 247 ? -15.727 -37.830 63.053 1.00 86.88 247 ARG A O 1
ATOM 1921 N N . ARG A 1 248 ? -15.141 -36.239 61.581 1.00 83.12 248 ARG A N 1
ATOM 1922 C CA . ARG A 1 248 ? -16.475 -35.634 61.477 1.00 83.12 248 ARG A CA 1
ATOM 1923 C C . ARG A 1 248 ? -17.488 -36.571 60.821 1.00 83.12 248 ARG A C 1
ATOM 1925 O O . ARG A 1 248 ? -18.629 -36.631 61.264 1.00 83.12 248 ARG A O 1
ATOM 1932 N N . VAL A 1 249 ? -17.077 -37.321 59.799 1.00 85.88 249 VAL A N 1
ATOM 1933 C CA . VAL A 1 249 ? -17.924 -38.342 59.165 1.00 85.88 249 VAL A CA 1
ATOM 1934 C C . VAL A 1 249 ? -18.192 -39.497 60.128 1.00 85.88 249 VAL A C 1
ATOM 1936 O O . VAL A 1 249 ? -19.338 -39.910 60.239 1.00 85.88 249 VAL A O 1
ATOM 1939 N N . GLU A 1 250 ? -17.186 -39.985 60.858 1.00 85.75 250 GLU A N 1
ATOM 1940 C CA . GLU A 1 250 ? -17.358 -41.046 61.863 1.00 85.75 250 GLU A CA 1
ATOM 1941 C C . GLU A 1 250 ? -18.349 -40.645 62.968 1.00 85.75 250 GLU A C 1
ATOM 1943 O O . GLU A 1 250 ? -19.170 -41.466 63.366 1.00 85.75 250 GLU A O 1
ATOM 1948 N N . GLU A 1 251 ? -18.336 -39.382 63.407 1.00 83.44 251 GLU A N 1
ATOM 1949 C CA . GLU A 1 251 ? -19.318 -38.836 64.359 1.00 83.44 251 GLU A CA 1
ATOM 1950 C C . GLU A 1 251 ? -20.737 -38.767 63.778 1.00 83.44 251 GLU A C 1
ATOM 1952 O O . GLU A 1 251 ? -21.708 -39.031 64.481 1.00 83.44 251 GLU A O 1
ATOM 1957 N N . LEU A 1 252 ? -20.864 -38.422 62.494 1.00 83.00 252 LEU A N 1
ATOM 1958 C CA . LEU A 1 252 ? -22.156 -38.243 61.829 1.00 83.00 252 LEU A CA 1
ATOM 1959 C C . LEU A 1 252 ? -22.769 -39.555 61.324 1.00 83.00 252 LEU A C 1
ATOM 1961 O O . LEU A 1 252 ? -23.977 -39.614 61.121 1.00 83.00 252 LEU A O 1
ATOM 1965 N N . VAL A 1 253 ? -21.977 -40.616 61.131 1.00 82.56 253 VAL A N 1
ATOM 1966 C CA . VAL A 1 253 ? -22.452 -41.941 60.678 1.00 82.56 253 VAL A CA 1
ATOM 1967 C C . VAL A 1 253 ? -23.492 -42.544 61.631 1.00 82.56 253 VAL A C 1
ATOM 1969 O O . VAL A 1 253 ? -24.376 -43.277 61.182 1.00 82.56 253 VAL A O 1
ATOM 1972 N N . ASP A 1 254 ? -23.440 -42.189 62.914 1.00 80.81 254 ASP A N 1
ATOM 1973 C CA . ASP A 1 254 ? -24.429 -42.600 63.915 1.00 80.81 254 ASP A CA 1
ATOM 1974 C C . ASP A 1 254 ? -25.746 -41.787 63.843 1.00 80.81 254 ASP A C 1
ATOM 1976 O O . ASP A 1 254 ? -26.744 -42.158 64.469 1.00 80.81 254 ASP A O 1
ATOM 1980 N N . GLU A 1 255 ? -25.792 -40.721 63.034 1.00 79.94 255 GLU A N 1
ATOM 1981 C CA . GLU A 1 255 ? -26.930 -39.814 62.837 1.00 79.94 255 GLU A CA 1
ATOM 1982 C C . GLU A 1 255 ? -27.324 -39.714 61.343 1.00 79.94 255 GLU A C 1
ATOM 1984 O O . GLU A 1 255 ? -27.079 -38.703 60.679 1.00 79.94 255 GLU A O 1
ATOM 1989 N N . PRO A 1 256 ? -27.991 -40.739 60.773 1.00 74.56 256 PRO A N 1
ATOM 1990 C CA . PRO A 1 256 ? -28.259 -40.822 59.332 1.00 74.56 256 PRO A CA 1
ATOM 1991 C C . PRO A 1 256 ? -29.103 -39.663 58.769 1.00 74.56 256 PRO A C 1
ATOM 1993 O O . PRO A 1 256 ? -28.980 -39.336 57.590 1.00 74.56 256 PRO A O 1
ATOM 1996 N N . SER A 1 257 ? -29.902 -38.986 59.601 1.00 78.38 257 SER A N 1
ATOM 1997 C CA . SER A 1 257 ? -30.680 -37.797 59.218 1.00 78.38 257 SER A CA 1
ATOM 1998 C C . SER A 1 257 ? -29.823 -36.564 58.891 1.00 78.38 257 SER A C 1
ATOM 2000 O O . SER A 1 257 ? -30.305 -35.627 58.251 1.00 78.38 257 SER A O 1
ATOM 2002 N N . ALA A 1 258 ? -28.552 -36.533 59.309 1.00 76.62 258 ALA A N 1
ATOM 2003 C CA . ALA A 1 258 ? -27.624 -35.443 59.004 1.00 76.62 258 ALA A CA 1
ATOM 2004 C C . ALA A 1 258 ? -27.162 -35.445 57.534 1.00 76.62 258 ALA A C 1
ATOM 2006 O O . ALA A 1 258 ? -26.725 -34.409 57.024 1.00 76.62 258 ALA A O 1
ATOM 2007 N N . PHE A 1 259 ? -27.294 -36.585 56.844 1.00 80.25 259 PHE A N 1
ATOM 2008 C CA . PHE A 1 259 ? -26.948 -36.749 55.429 1.00 80.25 259 PHE A CA 1
ATOM 2009 C C . PHE A 1 259 ? -28.110 -36.470 54.471 1.00 80.25 259 PHE A C 1
ATOM 2011 O O . PHE A 1 259 ? -27.879 -36.375 53.267 1.00 80.25 259 PHE A O 1
ATOM 2018 N N . GLU A 1 260 ? -29.328 -36.288 54.984 1.00 78.81 260 GLU A N 1
ATOM 2019 C CA . GLU A 1 260 ? -30.499 -35.933 54.178 1.00 78.81 260 GLU A CA 1
ATOM 2020 C C . GLU A 1 260 ? -30.363 -34.518 53.613 1.00 78.81 260 GLU A C 1
ATOM 2022 O O . GLU A 1 260 ? -30.066 -33.557 54.336 1.00 78.81 260 GLU A O 1
ATOM 2027 N N . THR A 1 261 ? -30.583 -34.380 52.309 1.00 77.56 261 THR A N 1
ATOM 2028 C CA . THR A 1 261 ? -30.587 -33.077 51.643 1.00 77.56 261 THR A CA 1
ATOM 2029 C C . THR A 1 261 ? -31.895 -32.335 51.905 1.00 77.56 261 THR A C 1
ATOM 2031 O O . THR A 1 261 ? -32.878 -32.890 52.397 1.00 77.56 261 THR A O 1
ATOM 2034 N N . VAL A 1 262 ? -31.940 -31.048 51.557 1.00 69.12 262 VAL A N 1
ATOM 2035 C CA . VAL A 1 262 ? -33.180 -30.262 51.677 1.00 69.12 262 VAL A CA 1
ATOM 2036 C C . VAL A 1 262 ? -34.295 -30.840 50.785 1.00 69.12 262 VAL A C 1
ATOM 2038 O O . VAL A 1 262 ? -35.466 -30.738 51.144 1.00 69.12 262 VAL A O 1
ATOM 2041 N N . ALA A 1 263 ? -33.940 -31.496 49.674 1.00 66.06 263 ALA A N 1
ATOM 2042 C CA . ALA A 1 263 ? -34.881 -32.187 48.794 1.00 66.06 263 ALA A CA 1
ATOM 2043 C C . ALA A 1 263 ? -35.474 -33.461 49.431 1.00 66.06 263 ALA A C 1
ATOM 2045 O O . ALA A 1 263 ? -36.651 -33.736 49.227 1.00 66.06 263 ALA A O 1
ATOM 2046 N N . ASP A 1 264 ? -34.708 -34.179 50.259 1.00 61.94 264 ASP A N 1
ATOM 2047 C CA . ASP A 1 264 ? -35.159 -35.412 50.930 1.00 61.94 264 ASP A CA 1
ATOM 2048 C C . ASP A 1 264 ? -36.116 -35.148 52.110 1.00 61.94 264 ASP A C 1
ATOM 2050 O O . ASP A 1 264 ? -36.855 -36.035 52.535 1.00 61.94 264 ASP A O 1
ATOM 2054 N N . ARG A 1 265 ? -36.117 -33.922 52.655 1.00 58.91 265 ARG A N 1
ATOM 2055 C CA . ARG A 1 265 ? -36.932 -33.526 53.824 1.00 58.91 265 ARG A CA 1
ATOM 2056 C C . ARG A 1 265 ? -38.292 -32.917 53.466 1.00 58.91 265 ARG A C 1
ATOM 2058 O O . ARG A 1 265 ? -39.091 -32.643 54.364 1.00 58.91 265 ARG A O 1
ATOM 2065 N N . LEU A 1 266 ? -38.563 -32.674 52.184 1.00 53.22 266 LEU A N 1
ATOM 2066 C CA . LEU A 1 266 ? -39.868 -32.210 51.712 1.00 53.22 266 LEU A CA 1
ATOM 2067 C C . LEU A 1 266 ? -40.777 -33.426 51.453 1.00 53.22 266 LEU A C 1
ATOM 2069 O O . LEU A 1 266 ? -40.333 -34.378 50.817 1.00 53.22 266 LEU A O 1
ATOM 2073 N N . PRO A 1 267 ? -42.039 -33.440 51.924 1.00 48.62 267 PRO A N 1
ATOM 2074 C CA . PRO A 1 267 ? -42.955 -34.526 51.598 1.00 48.62 267 PRO A CA 1
ATOM 2075 C C . PRO A 1 267 ? -43.267 -34.520 50.095 1.00 48.62 267 PRO A C 1
ATOM 2077 O O . PRO A 1 267 ? -43.562 -33.469 49.525 1.00 48.62 267 PRO A O 1
ATOM 2080 N N . GLU A 1 268 ? -43.220 -35.700 49.473 1.00 46.81 268 GLU A N 1
ATOM 2081 C CA . GLU A 1 268 ? -43.626 -35.931 48.084 1.00 46.81 268 GLU A CA 1
ATOM 2082 C C . GLU A 1 268 ? -45.126 -35.629 47.897 1.00 46.81 268 GLU A C 1
ATOM 2084 O O . GLU A 1 268 ? -45.968 -36.517 48.022 1.00 46.81 268 GLU A O 1
ATOM 2089 N N . ASP A 1 269 ? -45.482 -34.387 47.568 1.00 40.62 269 ASP A N 1
ATOM 2090 C CA . ASP A 1 269 ? -46.724 -34.111 46.840 1.00 40.62 269 ASP A CA 1
ATOM 2091 C C . ASP A 1 269 ? -46.392 -34.128 45.344 1.00 40.62 269 ASP A C 1
ATOM 2093 O O . ASP A 1 269 ? -45.836 -33.189 44.773 1.00 40.62 269 ASP A O 1
ATOM 2097 N N . GLY A 1 270 ? -46.660 -35.278 44.727 1.00 42.69 270 GLY A N 1
ATOM 2098 C CA . GLY A 1 270 ? -46.302 -35.567 43.349 1.00 42.69 270 GLY A CA 1
ATOM 2099 C C . GLY A 1 270 ? -47.171 -34.851 42.317 1.00 42.69 270 GLY A C 1
ATOM 2100 O O . GLY A 1 270 ? -48.388 -35.005 42.304 1.00 42.69 270 GLY A O 1
ATOM 2101 N N . THR A 1 271 ? -46.507 -34.212 41.356 1.00 36.97 271 THR A N 1
ATOM 2102 C CA . THR A 1 271 ? -46.736 -34.428 39.919 1.00 36.97 271 THR A CA 1
ATOM 2103 C C . THR A 1 271 ? -45.407 -34.243 39.197 1.00 36.97 271 THR A C 1
ATOM 2105 O O . THR A 1 271 ? -44.826 -33.162 39.244 1.00 36.97 271 THR A O 1
ATOM 2108 N N . ALA A 1 272 ? -44.939 -35.312 38.558 1.00 46.50 272 ALA A N 1
ATOM 2109 C CA . ALA A 1 272 ? -43.819 -35.295 37.631 1.00 46.50 272 ALA A CA 1
ATOM 2110 C C . ALA A 1 272 ? -44.185 -34.514 36.360 1.00 46.50 272 ALA A C 1
ATOM 2112 O O . ALA A 1 272 ? -45.278 -34.714 35.831 1.00 46.50 272 ALA A O 1
ATOM 2113 N N . ASP A 1 273 ? -43.262 -33.690 35.867 1.00 31.67 273 ASP A N 1
ATOM 2114 C CA . ASP A 1 273 ? -42.917 -33.671 34.445 1.00 31.67 273 ASP A CA 1
ATOM 2115 C C . ASP A 1 273 ? -41.502 -33.102 34.238 1.00 31.67 273 ASP A C 1
ATOM 2117 O O . ASP A 1 273 ? -41.003 -32.302 35.030 1.00 31.67 273 ASP A O 1
ATOM 2121 N N . ASP A 1 274 ? -40.875 -33.629 33.194 1.00 36.78 274 ASP A N 1
ATOM 2122 C CA . ASP A 1 274 ? -39.454 -33.725 32.857 1.00 36.78 274 ASP A CA 1
ATOM 2123 C C . ASP A 1 274 ? -38.553 -32.484 33.003 1.00 36.78 274 ASP A C 1
ATOM 2125 O O . ASP A 1 274 ? -38.870 -31.391 32.542 1.00 36.78 274 ASP A O 1
ATOM 2129 N N . HIS A 1 275 ? -37.309 -32.733 33.435 1.00 35.75 275 HIS A N 1
ATOM 2130 C CA . HIS A 1 275 ? -36.167 -32.439 32.565 1.00 35.75 275 HIS A CA 1
ATOM 2131 C C . HIS A 1 275 ? -35.024 -33.445 32.767 1.00 35.75 275 HIS A C 1
ATOM 2133 O O . HIS A 1 275 ? -34.447 -33.589 33.844 1.00 35.75 275 HIS A O 1
ATOM 2139 N N . GLU A 1 276 ? -34.731 -34.140 31.670 1.00 30.30 276 GLU A N 1
ATOM 2140 C CA . GLU A 1 276 ? -33.685 -35.133 31.462 1.00 30.30 276 GLU A CA 1
ATOM 2141 C C . GLU A 1 276 ? -32.296 -34.660 31.922 1.00 30.30 276 GLU A C 1
ATOM 2143 O O . GLU A 1 276 ? -31.718 -33.717 31.380 1.00 30.30 276 GLU A O 1
ATOM 2148 N N . ALA A 1 277 ? -31.702 -35.401 32.856 1.00 34.25 277 ALA A N 1
ATOM 2149 C CA . ALA A 1 277 ? -30.260 -35.421 33.053 1.00 34.25 277 ALA A CA 1
ATOM 2150 C C . ALA A 1 277 ? -29.648 -36.417 32.057 1.00 34.25 277 ALA A C 1
ATOM 2152 O O . ALA A 1 277 ? -29.515 -37.611 32.336 1.00 34.25 277 ALA A O 1
ATOM 2153 N N . ALA A 1 278 ? -29.298 -35.922 30.869 1.00 30.55 278 ALA A N 1
ATOM 2154 C CA . ALA A 1 278 ? -28.471 -36.661 29.929 1.00 30.55 278 ALA A CA 1
ATOM 2155 C C . ALA A 1 278 ? -27.006 -36.661 30.400 1.00 30.55 278 ALA A C 1
ATOM 2157 O O . ALA A 1 278 ? -26.397 -35.636 30.693 1.00 30.55 278 ALA A O 1
ATOM 2158 N N . THR A 1 279 ? -26.476 -37.873 30.475 1.00 32.72 279 THR A N 1
ATOM 2159 C CA . THR A 1 279 ? -25.126 -38.297 30.840 1.00 32.72 279 THR A CA 1
ATOM 2160 C C . THR A 1 279 ? -23.993 -37.593 30.091 1.00 32.72 279 THR A C 1
ATOM 2162 O O . THR A 1 279 ? -24.064 -37.449 28.872 1.00 32.72 279 THR A O 1
ATOM 2165 N N . ALA A 1 280 ? -22.859 -37.393 30.765 1.00 28.77 280 ALA A N 1
ATOM 2166 C CA . ALA A 1 280 ? -21.551 -37.527 30.124 1.00 28.77 280 ALA A CA 1
ATOM 2167 C C . ALA A 1 280 ? -20.538 -38.129 31.110 1.00 28.77 280 ALA A C 1
ATOM 2169 O O . ALA A 1 280 ? -19.992 -37.454 31.978 1.00 28.77 280 ALA A O 1
ATOM 2170 N N . ALA A 1 281 ? -20.328 -39.438 30.973 1.00 33.94 281 ALA A N 1
ATOM 2171 C CA . ALA A 1 281 ? -19.188 -40.145 31.532 1.00 33.94 281 ALA A CA 1
ATOM 2172 C C . ALA A 1 281 ? -17.909 -39.717 30.793 1.00 33.94 281 ALA A C 1
ATOM 2174 O O . ALA A 1 281 ? -17.909 -39.600 29.567 1.00 33.94 281 ALA A O 1
ATOM 2175 N N . GLY A 1 282 ? -16.819 -39.511 31.533 1.00 32.97 282 GLY A N 1
ATOM 2176 C CA . GLY A 1 282 ? -15.490 -39.350 30.943 1.00 32.97 282 GLY A CA 1
ATOM 2177 C C . GLY A 1 282 ? -14.964 -40.678 30.371 1.00 32.97 282 GLY A C 1
ATOM 2178 O O . GLY A 1 282 ? -15.262 -41.732 30.939 1.00 32.97 282 GLY A O 1
ATOM 2179 N N . PRO A 1 283 ? -14.181 -40.666 29.276 1.00 39.97 283 PRO A N 1
ATOM 2180 C CA . PRO A 1 283 ? -13.482 -41.849 28.790 1.00 39.97 283 PRO A CA 1
ATOM 2181 C C . PRO A 1 283 ? -12.032 -41.896 29.304 1.00 39.97 283 PRO A C 1
ATOM 2183 O O . PRO A 1 283 ? -11.386 -40.859 29.454 1.00 39.97 283 PRO A O 1
ATOM 2186 N N . ASP A 1 284 ? -11.503 -43.106 29.511 1.00 29.03 284 ASP A N 1
ATOM 2187 C CA . ASP A 1 284 ? -10.081 -43.353 29.774 1.00 29.03 284 ASP A CA 1
ATOM 2188 C C . ASP A 1 284 ? -9.453 -44.252 28.683 1.00 29.03 284 ASP A C 1
ATOM 2190 O O . ASP A 1 284 ? -9.979 -45.311 28.346 1.00 29.03 284 ASP A O 1
ATOM 2194 N N . SER A 1 285 ? -8.289 -43.789 28.210 1.00 33.03 285 SER A N 1
ATOM 2195 C CA . SER A 1 285 ? -7.122 -44.497 27.649 1.00 33.03 285 SER A CA 1
ATOM 2196 C C . SER A 1 285 ? -7.059 -45.073 26.209 1.00 33.03 285 SER A C 1
ATOM 2198 O O . SER A 1 285 ? -7.491 -46.186 25.937 1.00 33.03 285 SER A O 1
ATOM 2200 N N . ARG A 1 286 ? -6.278 -44.337 25.383 1.00 30.81 286 ARG A N 1
ATOM 2201 C CA . ARG A 1 286 ? -5.083 -44.712 24.559 1.00 30.81 286 ARG A CA 1
ATOM 2202 C C . ARG A 1 286 ? -5.195 -45.744 23.410 1.00 30.81 286 ARG A C 1
ATOM 2204 O O . ARG A 1 286 ? -5.374 -46.924 23.662 1.00 30.81 286 ARG A O 1
ATOM 2211 N N . GLU A 1 287 ? -4.871 -45.341 22.167 1.00 32.81 287 GLU A N 1
ATOM 2212 C CA . GLU A 1 287 ? -3.515 -45.377 21.553 1.00 32.81 287 GLU A CA 1
ATOM 2213 C C . GLU A 1 287 ? -3.475 -44.850 20.087 1.00 32.81 287 GLU A C 1
ATOM 2215 O O . GLU A 1 287 ? -4.369 -45.116 19.292 1.00 32.81 287 GLU A O 1
ATOM 2220 N N . ALA A 1 288 ? -2.349 -44.185 19.771 1.00 28.45 288 ALA A N 1
ATOM 2221 C CA . ALA A 1 288 ? -1.589 -44.121 18.505 1.00 28.45 288 ALA A CA 1
ATOM 2222 C C . ALA A 1 288 ? -2.052 -43.305 17.260 1.00 28.45 288 ALA A C 1
ATOM 2224 O O . ALA A 1 288 ? -2.825 -43.771 16.431 1.00 28.45 288 ALA A O 1
ATOM 2225 N N . ALA A 1 289 ? -1.306 -42.201 17.054 1.00 29.34 289 ALA A N 1
ATOM 2226 C CA . ALA A 1 289 ? -0.465 -41.874 15.880 1.00 29.34 289 ALA A CA 1
ATOM 2227 C C . ALA A 1 289 ? -0.884 -40.710 14.946 1.00 29.34 289 ALA A C 1
ATOM 2229 O O . ALA A 1 289 ? -1.979 -40.702 14.397 1.00 29.34 289 ALA A O 1
ATOM 2230 N N . THR A 1 290 ? 0.114 -39.839 14.673 1.00 27.64 290 THR A N 1
ATOM 2231 C CA . THR A 1 290 ? 0.234 -38.808 13.601 1.00 27.64 290 THR A CA 1
ATOM 2232 C C . THR A 1 290 ? -0.687 -37.586 13.753 1.00 27.64 290 THR A C 1
ATOM 2234 O O . THR A 1 290 ? -1.810 -37.739 14.197 1.00 27.64 290 THR A O 1
ATOM 2237 N N . ASP A 1 291 ? -0.365 -36.335 13.422 1.00 28.44 291 ASP A N 1
ATOM 2238 C CA . ASP A 1 291 ? 0.805 -35.594 12.932 1.00 28.44 291 ASP A CA 1
ATOM 2239 C C . ASP A 1 291 ? 0.373 -34.100 12.950 1.00 28.44 291 ASP A C 1
ATOM 2241 O O . ASP A 1 291 ? -0.797 -33.809 12.708 1.00 28.44 291 ASP A O 1
ATOM 2245 N N . GLY A 1 292 ? 1.295 -33.182 13.251 1.00 32.97 292 GLY A N 1
ATOM 2246 C CA . GLY A 1 292 ? 1.239 -31.767 12.851 1.00 32.97 292 GLY A CA 1
ATOM 2247 C C . GLY A 1 292 ? 0.251 -30.788 13.514 1.00 32.97 292 GLY A C 1
ATOM 2248 O O . GLY A 1 292 ? -0.886 -30.657 13.069 1.00 32.97 292 GLY A O 1
ATOM 2249 N N . SER A 1 293 ? 0.805 -29.928 14.385 1.00 33.44 293 SER A N 1
ATOM 2250 C CA . SER A 1 293 ? 0.587 -28.457 14.489 1.00 33.44 293 SER A CA 1
ATOM 2251 C C . SER A 1 293 ? 0.116 -27.942 15.860 1.00 33.44 293 SER A C 1
ATOM 2253 O O . SER A 1 293 ? -1.053 -28.041 16.224 1.00 33.44 293 SER A O 1
ATOM 2255 N N . ASP A 1 294 ? 1.062 -27.333 16.581 1.00 35.34 294 ASP A N 1
ATOM 2256 C CA . ASP A 1 294 ? 0.863 -26.440 17.732 1.00 35.34 294 ASP A CA 1
ATOM 2257 C C . ASP A 1 294 ? 0.074 -25.164 17.344 1.00 35.34 294 ASP A C 1
ATOM 2259 O O . ASP A 1 294 ? 0.311 -24.611 16.265 1.00 35.34 294 ASP A O 1
ATOM 2263 N N . PRO A 1 295 ? -0.800 -24.630 18.220 1.00 36.88 295 PRO A N 1
ATOM 2264 C CA . PRO A 1 295 ? -1.333 -23.273 18.116 1.00 36.88 295 PRO A CA 1
ATOM 2265 C C . PRO A 1 295 ? -0.349 -22.247 18.725 1.00 36.88 295 PRO A C 1
ATOM 2267 O O . PRO A 1 295 ? 0.249 -22.514 19.770 1.00 36.88 295 PRO A O 1
ATOM 2270 N N . PRO A 1 296 ? -0.162 -21.055 18.125 1.00 39.66 296 PRO A N 1
ATOM 2271 C CA . PRO A 1 296 ? 0.827 -20.100 18.605 1.00 39.66 296 PRO A CA 1
ATOM 2272 C C . PRO A 1 296 ? 0.361 -19.426 19.899 1.00 39.66 296 PRO A C 1
ATOM 2274 O O . PRO A 1 296 ? -0.714 -18.829 19.973 1.00 39.66 296 PRO A O 1
ATOM 2277 N N . GLY A 1 297 ? 1.212 -19.520 20.920 1.00 31.77 297 GLY A N 1
ATOM 2278 C CA . GLY A 1 297 ? 1.095 -18.767 22.157 1.00 31.77 297 GLY A CA 1
ATOM 2279 C C . GLY A 1 297 ? 1.265 -17.268 21.926 1.00 31.77 297 GLY A C 1
ATOM 2280 O O . GLY A 1 297 ? 2.096 -16.822 21.135 1.00 31.77 297 GLY A O 1
ATOM 2281 N N . GLY A 1 298 ? 0.483 -16.493 22.674 1.00 41.66 298 GLY A N 1
ATOM 2282 C CA . GLY A 1 298 ? 0.718 -15.072 22.858 1.00 41.66 298 GLY A CA 1
ATOM 2283 C C . GLY A 1 298 ? 2.084 -14.840 23.499 1.00 41.66 298 GLY A C 1
ATOM 2284 O O . GLY A 1 298 ? 2.348 -15.309 24.602 1.00 41.66 298 GLY A O 1
ATOM 2285 N N . ASN A 1 299 ? 2.940 -14.129 22.769 1.00 35.81 299 ASN A N 1
ATOM 2286 C CA . ASN A 1 299 ? 4.065 -13.344 23.270 1.00 35.81 299 ASN A CA 1
ATOM 2287 C C . ASN A 1 299 ? 4.546 -12.426 22.135 1.00 35.81 299 ASN A C 1
ATOM 2289 O O . ASN A 1 299 ? 5.550 -12.688 21.480 1.00 35.81 299 ASN A O 1
ATOM 2293 N N . GLY A 1 300 ? 3.809 -11.341 21.897 1.00 28.58 300 GLY A N 1
ATOM 2294 C CA . GLY A 1 300 ? 4.284 -10.199 21.119 1.00 28.58 300 GLY A CA 1
ATOM 2295 C C . GLY A 1 300 ? 4.881 -9.163 22.062 1.00 28.58 300 GLY A C 1
ATOM 2296 O O . GLY A 1 300 ? 4.234 -8.180 22.392 1.00 28.58 300 GLY A O 1
ATOM 2297 N N . ARG A 1 301 ? 6.088 -9.436 22.565 1.00 29.89 301 ARG A N 1
ATOM 2298 C CA . ARG A 1 301 ? 6.989 -8.377 23.025 1.00 29.89 301 ARG A CA 1
ATOM 2299 C C . ARG A 1 301 ? 7.490 -7.673 21.771 1.00 29.89 301 ARG A C 1
ATOM 2301 O O . ARG A 1 301 ? 8.180 -8.318 20.989 1.00 29.89 301 ARG A O 1
ATOM 2308 N N . ASP A 1 302 ? 7.192 -6.391 21.625 1.00 34.88 302 ASP A N 1
ATOM 2309 C CA . ASP A 1 302 ? 7.977 -5.499 20.776 1.00 34.88 302 ASP A CA 1
ATOM 2310 C C . ASP A 1 302 ? 9.387 -5.346 21.370 1.00 34.88 302 ASP A C 1
ATOM 2312 O O . ASP A 1 302 ? 9.522 -4.974 22.543 1.00 34.88 302 ASP A O 1
ATOM 2316 N N . PRO A 1 303 ? 10.461 -5.603 20.608 1.00 35.38 303 PRO A N 1
ATOM 2317 C CA . PRO A 1 303 ? 11.736 -4.954 20.826 1.00 35.38 303 PRO A CA 1
ATOM 2318 C C . PRO A 1 303 ? 11.869 -3.753 19.872 1.00 35.38 303 PRO A C 1
ATOM 2320 O O . PRO A 1 303 ? 11.743 -3.916 18.665 1.00 35.38 303 PRO A O 1
ATOM 2323 N N . ALA A 1 304 ? 12.098 -2.573 20.467 1.00 29.80 304 ALA A N 1
ATOM 2324 C CA . ALA A 1 304 ? 13.149 -1.580 20.165 1.00 29.80 304 ALA A CA 1
ATOM 2325 C C . ALA A 1 304 ? 13.672 -1.470 18.710 1.00 29.80 304 ALA A C 1
ATOM 2327 O O . ALA A 1 304 ? 13.945 -2.473 18.072 1.00 29.80 304 ALA A O 1
ATOM 2328 N N . ALA A 1 305 ? 14.069 -0.326 18.160 1.00 30.56 305 ALA A N 1
ATOM 2329 C CA . ALA A 1 305 ? 14.218 1.061 18.582 1.00 30.56 305 ALA A CA 1
ATOM 2330 C C . ALA A 1 305 ? 14.823 1.794 17.367 1.00 30.56 305 ALA A C 1
ATOM 2332 O O . ALA A 1 305 ? 15.595 1.181 16.643 1.00 30.56 305 ALA A O 1
ATOM 2333 N N . ASP A 1 306 ? 14.550 3.085 17.221 1.00 29.41 306 ASP A N 1
ATOM 2334 C CA . ASP A 1 306 ? 15.455 4.098 16.660 1.00 29.41 306 ASP A CA 1
ATOM 2335 C C . ASP A 1 306 ? 14.946 5.416 17.274 1.00 29.41 306 ASP A C 1
ATOM 2337 O O . ASP A 1 306 ? 13.768 5.732 17.170 1.00 29.41 306 ASP A O 1
ATOM 2341 N N . GLY A 1 307 ? 15.675 6.183 18.077 1.00 28.38 307 GLY A N 1
ATOM 2342 C CA . GLY A 1 307 ? 17.114 6.395 18.087 1.00 28.38 307 GLY A CA 1
ATOM 2343 C C . GLY A 1 307 ? 17.398 7.876 17.829 1.00 28.38 307 GLY A C 1
ATOM 2344 O O . GLY A 1 307 ? 18.221 8.194 16.981 1.00 28.38 307 GLY A O 1
ATOM 2345 N N . GLU A 1 308 ? 16.700 8.797 18.506 1.00 31.61 308 GLU A N 1
ATOM 2346 C CA . GLU A 1 308 ? 17.056 10.220 18.458 1.00 31.61 308 GLU A CA 1
ATOM 2347 C C . GLU A 1 308 ? 18.331 10.469 19.288 1.00 31.61 308 GLU A C 1
ATOM 2349 O O . GLU A 1 308 ? 18.442 9.971 20.416 1.00 31.61 308 GLU A O 1
ATOM 2354 N N . PRO A 1 309 ? 19.320 11.217 18.762 1.00 36.16 309 PRO A N 1
ATOM 2355 C CA . PRO A 1 309 ? 20.601 11.386 19.423 1.00 36.16 309 PRO A CA 1
ATOM 2356 C C . PRO A 1 309 ? 20.487 12.373 20.586 1.00 36.16 309 PRO A C 1
ATOM 2358 O O . PRO A 1 309 ? 20.173 13.553 20.419 1.00 36.16 309 PRO A O 1
ATOM 2361 N N . GLY A 1 310 ? 20.813 11.874 21.777 1.00 28.39 310 GLY A N 1
ATOM 2362 C CA . GLY A 1 310 ? 21.039 12.680 22.964 1.00 28.39 310 GLY A CA 1
ATOM 2363 C C . GLY A 1 310 ? 22.229 13.619 22.776 1.00 28.39 310 GLY A C 1
ATOM 2364 O O . GLY A 1 310 ? 23.344 13.213 22.456 1.00 28.39 310 GLY A O 1
ATOM 2365 N N . THR A 1 311 ? 21.970 14.897 23.011 1.00 32.75 311 THR A N 1
ATOM 2366 C CA . THR A 1 311 ? 22.970 15.926 23.262 1.00 32.75 311 THR A CA 1
ATOM 2367 C C . THR A 1 311 ? 23.713 15.615 24.559 1.00 32.75 311 THR A C 1
ATOM 2369 O O . THR A 1 311 ? 23.094 15.640 25.623 1.00 32.75 311 THR A O 1
ATOM 2372 N N . GLU A 1 312 ? 25.030 15.419 24.507 1.00 30.48 312 GLU A N 1
ATOM 2373 C CA . GLU A 1 312 ? 25.871 15.525 25.700 1.00 30.48 312 GLU A CA 1
ATOM 2374 C C . GLU A 1 312 ? 26.963 16.574 25.527 1.00 30.48 312 GLU A C 1
ATOM 2376 O O . GLU A 1 312 ? 27.675 16.656 24.524 1.00 30.48 312 GLU A O 1
ATOM 2381 N N . GLY A 1 313 ? 26.989 17.435 26.541 1.00 28.12 313 GLY A N 1
ATOM 2382 C CA . GLY A 1 313 ? 27.869 18.563 26.703 1.00 28.12 313 GLY A CA 1
ATOM 2383 C C . GLY A 1 313 ? 29.327 18.177 26.900 1.00 28.12 313 GLY A C 1
ATOM 2384 O O . GLY A 1 313 ? 29.697 17.064 27.259 1.00 28.12 313 GLY A O 1
ATOM 2385 N N . ALA A 1 314 ? 30.129 19.205 26.670 1.00 31.91 314 ALA A N 1
ATOM 2386 C CA . ALA A 1 314 ? 31.532 19.324 26.988 1.00 31.91 314 ALA A CA 1
ATOM 2387 C C . ALA A 1 314 ? 31.908 18.817 28.387 1.00 31.91 314 ALA A C 1
ATOM 2389 O O . ALA A 1 314 ? 31.248 19.158 29.360 1.00 31.91 314 ALA A O 1
ATOM 2390 N N . ASP A 1 315 ? 33.069 18.173 28.477 1.00 32.06 315 ASP A N 1
ATOM 2391 C CA . ASP A 1 315 ? 34.086 18.560 29.452 1.00 32.06 315 ASP A CA 1
ATOM 2392 C C . ASP A 1 315 ? 35.466 18.041 29.019 1.00 32.06 315 ASP A C 1
ATOM 2394 O O . ASP A 1 315 ? 35.673 16.856 28.757 1.00 32.06 315 ASP A O 1
ATOM 2398 N N . GLY A 1 316 ? 36.417 18.971 28.902 1.00 29.83 316 GLY A N 1
ATOM 2399 C CA . GLY A 1 316 ? 37.837 18.666 28.742 1.00 29.83 316 GLY A CA 1
ATOM 2400 C C . GLY A 1 316 ? 38.464 18.220 30.066 1.00 29.83 316 GLY A C 1
ATOM 2401 O O . GLY A 1 316 ? 37.874 18.373 31.135 1.00 29.83 316 GLY A O 1
ATOM 2402 N N . PRO A 1 317 ? 39.724 17.762 30.025 1.00 38.69 317 PRO A N 1
ATOM 2403 C CA . PRO A 1 317 ? 40.743 18.700 30.483 1.00 38.69 317 PRO A CA 1
ATOM 2404 C C . PRO A 1 317 ? 42.061 18.667 29.694 1.00 38.69 317 PRO A C 1
ATOM 2406 O O . PRO A 1 317 ? 42.653 17.629 29.424 1.00 38.69 317 PRO A O 1
ATOM 2409 N N . GLY A 1 318 ? 42.508 19.885 29.390 1.00 28.48 318 GLY A N 1
ATOM 2410 C CA . GLY A 1 318 ? 43.848 20.440 29.593 1.00 28.48 318 GLY A CA 1
ATOM 2411 C C . GLY A 1 318 ? 45.070 19.543 29.846 1.00 28.48 318 GLY A C 1
ATOM 2412 O O . GLY A 1 318 ? 45.205 18.935 30.902 1.00 28.48 318 GLY A O 1
ATOM 2413 N N . GLU A 1 319 ? 46.058 19.798 28.979 1.00 30.64 319 GLU A N 1
ATOM 2414 C CA . GLU A 1 319 ? 47.373 20.382 29.314 1.00 30.64 319 GLU A CA 1
ATOM 2415 C C . GLU A 1 319 ? 48.590 19.472 29.600 1.00 30.64 319 GLU A C 1
ATOM 2417 O O . GLU A 1 319 ? 48.594 18.683 30.540 1.00 30.64 319 GLU A O 1
ATOM 2422 N N . ARG A 1 320 ? 49.680 19.832 28.878 1.00 31.64 320 ARG A N 1
ATOM 2423 C CA . ARG A 1 320 ? 51.135 19.753 29.185 1.00 31.64 320 ARG A CA 1
ATOM 2424 C C . ARG A 1 320 ? 51.898 18.533 28.664 1.00 31.64 320 ARG A C 1
ATOM 2426 O O . ARG A 1 320 ? 51.450 17.412 28.817 1.00 31.64 320 ARG A O 1
ATOM 2433 N N . ASP A 1 321 ? 53.112 18.654 28.131 1.00 27.22 321 ASP A N 1
ATOM 2434 C CA . ASP A 1 321 ? 53.990 19.775 27.759 1.00 27.22 321 ASP A CA 1
ATOM 2435 C C . ASP A 1 321 ? 55.159 19.159 26.955 1.00 27.22 321 ASP A C 1
ATOM 2437 O O . ASP A 1 321 ? 55.329 17.941 26.919 1.00 27.22 321 ASP A O 1
ATOM 2441 N N . ALA A 1 322 ? 55.925 20.027 26.310 1.00 31.25 322 ALA A N 1
ATOM 2442 C CA . ALA A 1 322 ? 57.079 19.817 25.449 1.00 31.25 322 ALA A CA 1
ATOM 2443 C C . ALA A 1 322 ? 58.172 18.838 25.928 1.00 31.25 322 ALA A C 1
ATOM 2445 O O . ALA A 1 322 ? 58.403 18.677 27.120 1.00 31.25 322 ALA A O 1
ATOM 2446 N N . THR A 1 323 ? 58.909 18.290 24.951 1.00 30.19 323 THR A N 1
ATOM 2447 C CA . THR A 1 323 ? 60.369 18.448 24.697 1.00 30.19 323 THR A CA 1
ATOM 2448 C C . THR A 1 323 ? 60.692 17.546 23.499 1.00 30.19 323 THR A C 1
ATOM 2450 O O . THR A 1 323 ? 60.247 16.405 23.489 1.00 30.19 323 THR A O 1
ATOM 2453 N N . ASP A 1 324 ? 61.244 17.992 22.376 1.00 29.38 324 ASP A N 1
ATOM 2454 C CA . ASP A 1 324 ? 62.508 18.684 22.054 1.00 29.38 324 ASP A CA 1
ATOM 2455 C C . ASP A 1 324 ? 63.396 17.711 21.248 1.00 29.38 324 ASP A C 1
ATOM 2457 O O . ASP A 1 324 ? 63.311 16.494 21.403 1.00 29.38 324 ASP A O 1
ATOM 2461 N N . ALA A 1 325 ? 64.133 18.293 20.312 1.00 31.08 325 ALA A N 1
ATOM 2462 C CA . ALA A 1 325 ? 64.806 17.731 19.147 1.00 31.08 325 ALA A CA 1
ATOM 2463 C C . ALA A 1 325 ? 65.842 16.619 19.424 1.00 31.08 325 ALA A C 1
ATOM 2465 O O . ALA A 1 325 ? 66.378 16.539 20.525 1.00 31.08 325 ALA A O 1
ATOM 2466 N N . ASP A 1 326 ? 66.184 15.807 18.411 1.00 30.38 326 ASP A N 1
ATOM 2467 C CA . ASP A 1 326 ? 67.415 15.999 17.610 1.00 30.38 326 ASP A CA 1
ATOM 2468 C C . ASP A 1 326 ? 67.681 14.852 16.599 1.00 30.38 326 ASP A C 1
ATOM 2470 O O . ASP A 1 326 ? 67.311 13.714 16.872 1.00 30.38 326 ASP A O 1
ATOM 2474 N N . GLU A 1 327 ? 68.355 15.208 15.487 1.00 33.44 327 GLU A N 1
ATOM 2475 C CA . GLU A 1 327 ? 69.169 14.396 14.537 1.00 33.44 327 GLU A CA 1
ATOM 2476 C C . GLU A 1 327 ? 68.528 13.152 13.859 1.00 33.44 327 GLU A C 1
ATOM 2478 O O . GLU A 1 327 ? 67.842 12.352 14.473 1.00 33.44 327 GLU A O 1
ATOM 2483 N N . GLY A 1 328 ? 68.680 12.836 12.569 1.00 28.33 328 GLY A N 1
ATOM 2484 C CA . GLY A 1 328 ? 69.703 13.099 11.556 1.00 28.33 328 GLY A CA 1
ATOM 2485 C C . GLY A 1 328 ? 69.799 11.839 10.656 1.00 28.33 328 GLY A C 1
ATOM 2486 O O . GLY A 1 328 ? 69.487 10.744 11.114 1.00 28.33 328 GLY A O 1
ATOM 2487 N N . ASP A 1 329 ? 70.232 12.013 9.404 1.00 31.41 329 ASP A N 1
ATOM 2488 C CA . ASP A 1 329 ? 70.625 11.008 8.385 1.00 31.41 329 ASP A CA 1
ATOM 2489 C C . ASP A 1 329 ? 69.589 10.272 7.494 1.00 31.41 329 ASP A C 1
ATOM 2491 O O . ASP A 1 329 ? 68.894 9.334 7.873 1.00 31.41 329 ASP A O 1
ATOM 2495 N N . GLU A 1 330 ? 69.561 10.739 6.237 1.00 31.66 330 GLU A N 1
ATOM 2496 C CA . GLU A 1 330 ? 69.961 10.042 4.994 1.00 31.66 330 GLU A CA 1
ATOM 2497 C C . GLU A 1 330 ? 69.586 8.553 4.748 1.00 31.66 330 GLU A C 1
ATOM 2499 O O . GLU A 1 330 ? 70.316 7.634 5.098 1.00 31.66 330 GLU A O 1
ATOM 2504 N N . GLU A 1 331 ? 68.531 8.386 3.930 1.00 31.34 331 GLU A N 1
ATOM 2505 C CA . GLU A 1 331 ? 68.520 7.693 2.614 1.00 31.34 331 GLU A CA 1
ATOM 2506 C C . GLU A 1 331 ? 68.676 6.135 2.515 1.00 31.34 331 GLU A C 1
ATOM 2508 O O . GLU A 1 331 ? 68.893 5.447 3.506 1.00 31.34 331 GLU A O 1
ATOM 2513 N N . PRO A 1 332 ? 68.363 5.501 1.355 1.00 55.88 332 PRO A N 1
ATOM 2514 C CA . PRO A 1 332 ? 67.145 4.700 1.147 1.00 55.88 332 PRO A CA 1
ATOM 2515 C C . PRO A 1 332 ? 67.418 3.208 0.833 1.00 55.88 332 PRO A C 1
ATOM 2517 O O . PRO A 1 332 ? 68.545 2.843 0.519 1.00 55.88 332 PRO A O 1
ATOM 2520 N N . ALA A 1 333 ? 66.382 2.351 0.790 1.00 30.39 333 ALA A N 1
ATOM 2521 C CA . ALA A 1 333 ? 66.312 1.196 -0.132 1.00 30.39 333 ALA A CA 1
ATOM 2522 C C . ALA A 1 333 ? 65.003 0.381 -0.015 1.00 30.39 333 ALA A C 1
ATOM 2524 O O . ALA A 1 333 ? 64.672 -0.096 1.061 1.00 30.39 333 ALA A O 1
ATOM 2525 N N . GLN A 1 334 ? 64.358 0.176 -1.176 1.00 32.12 334 GLN A N 1
ATOM 2526 C CA . GLN A 1 334 ? 63.842 -1.100 -1.727 1.00 32.12 334 GLN A CA 1
ATOM 2527 C C . GLN A 1 334 ? 62.903 -1.931 -0.815 1.00 32.12 334 GLN A C 1
ATOM 2529 O O . GLN A 1 334 ? 63.299 -2.422 0.228 1.00 32.12 334 GLN A O 1
ATOM 2534 N N . GLY A 1 335 ? 61.636 -2.191 -1.145 1.00 29.75 335 GLY A N 1
ATOM 2535 C CA . GLY A 1 335 ? 61.119 -2.574 -2.457 1.00 29.75 335 GLY A CA 1
ATOM 2536 C C . GLY A 1 335 ? 61.413 -4.049 -2.750 1.00 29.75 335 GLY A C 1
ATOM 2537 O O . GLY A 1 335 ? 62.427 -4.318 -3.381 1.00 29.75 335 GLY A O 1
ATOM 2538 N N . ALA A 1 336 ? 60.548 -4.961 -2.278 1.00 33.22 336 ALA A N 1
ATOM 2539 C CA . ALA A 1 336 ? 60.126 -6.219 -2.927 1.00 33.22 336 ALA A CA 1
ATOM 2540 C C . ALA A 1 336 ? 59.508 -7.195 -1.906 1.00 33.22 336 ALA A C 1
ATOM 2542 O O . ALA A 1 336 ? 60.199 -7.627 -0.988 1.00 33.22 336 ALA A O 1
ATOM 2543 N N . ALA A 1 337 ? 58.250 -7.597 -2.122 1.00 31.61 337 ALA A N 1
ATOM 2544 C CA . ALA A 1 337 ? 57.773 -8.959 -1.857 1.00 31.61 337 ALA A CA 1
ATOM 2545 C C . ALA A 1 337 ? 56.391 -9.172 -2.503 1.00 31.61 337 ALA A C 1
ATOM 2547 O O . ALA A 1 337 ? 55.355 -8.903 -1.900 1.00 31.61 337 ALA A O 1
ATOM 2548 N N . ASP A 1 338 ? 56.415 -9.662 -3.742 1.00 39.25 338 ASP A N 1
ATOM 2549 C CA . ASP A 1 338 ? 55.385 -10.552 -4.283 1.00 39.25 338 ASP A CA 1
ATOM 2550 C C . ASP A 1 338 ? 55.363 -11.880 -3.504 1.00 39.25 338 ASP A C 1
ATOM 2552 O O . ASP A 1 338 ? 56.399 -12.324 -3.001 1.00 39.25 338 ASP A O 1
ATOM 2556 N N . GLY A 1 339 ? 54.217 -12.570 -3.515 1.00 39.75 339 GLY A N 1
ATOM 2557 C CA . GLY A 1 339 ? 54.130 -14.008 -3.215 1.00 39.75 339 GLY A CA 1
ATOM 2558 C C . GLY A 1 339 ? 52.870 -14.381 -2.433 1.00 39.75 339 GLY A C 1
ATOM 2559 O O . GLY A 1 339 ? 52.894 -14.385 -1.212 1.00 39.75 339 GLY A O 1
ATOM 2560 N N . GLN A 1 340 ? 51.715 -14.516 -3.092 1.00 44.19 340 GLN A N 1
ATOM 2561 C CA . GLN A 1 340 ? 51.191 -15.777 -3.654 1.00 44.19 340 GLN A CA 1
ATOM 2562 C C . GLN A 1 340 ? 50.738 -16.804 -2.601 1.00 44.19 340 GLN A C 1
ATOM 2564 O O . GLN A 1 340 ? 51.553 -17.411 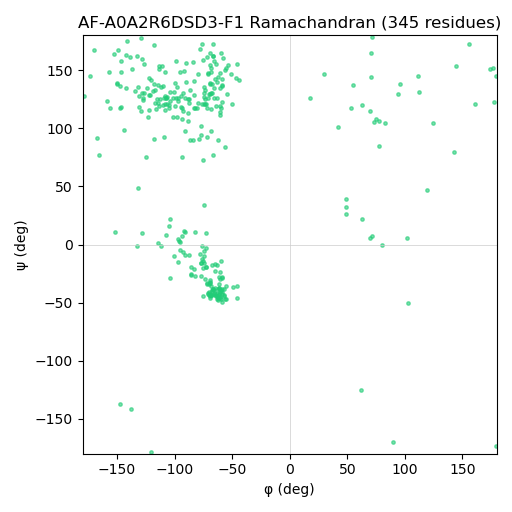-1.915 1.00 44.19 340 GLN A O 1
ATOM 2569 N N . ALA A 1 341 ? 49.432 -17.082 -2.594 1.00 40.56 341 ALA A N 1
ATOM 2570 C CA . ALA A 1 341 ? 48.871 -18.357 -2.160 1.00 40.56 341 ALA A CA 1
ATOM 2571 C C . ALA A 1 341 ? 47.882 -18.836 -3.234 1.00 40.56 341 ALA A C 1
ATOM 2573 O O . ALA A 1 341 ? 47.040 -18.069 -3.702 1.00 40.56 341 ALA A O 1
ATOM 2574 N N . SER A 1 342 ? 48.075 -20.074 -3.683 1.00 44.28 342 SER A N 1
ATOM 2575 C CA . SER A 1 342 ? 47.416 -20.703 -4.826 1.00 44.28 342 SER A CA 1
ATOM 2576 C C . SER A 1 342 ? 46.248 -21.608 -4.430 1.00 44.28 342 SER A C 1
ATOM 2578 O O . SER A 1 342 ? 46.165 -22.125 -3.320 1.00 44.28 342 SER A O 1
ATOM 2580 N N . VAL A 1 343 ? 45.376 -21.801 -5.417 1.00 44.78 343 VAL A N 1
ATOM 2581 C CA . VAL A 1 343 ? 44.074 -22.477 -5.426 1.00 44.78 343 VAL A CA 1
ATOM 2582 C C . VAL A 1 343 ? 44.218 -24.006 -5.385 1.00 44.78 343 VAL A C 1
ATOM 2584 O O . VAL A 1 343 ? 44.015 -24.675 -6.391 1.00 44.78 343 VAL A O 1
ATOM 2587 N N . GLU A 1 344 ? 44.595 -24.575 -4.240 1.00 44.53 344 GLU A N 1
ATOM 2588 C CA . GLU A 1 344 ? 44.484 -26.032 -4.007 1.00 44.53 344 GLU A CA 1
ATOM 2589 C C . GLU A 1 344 ? 43.847 -26.397 -2.650 1.00 44.53 344 GLU A C 1
ATOM 2591 O O . GLU A 1 344 ? 43.590 -27.569 -2.399 1.00 44.53 344 GLU A O 1
ATOM 2596 N N . ASP A 1 345 ? 43.478 -25.414 -1.819 1.00 46.53 345 ASP A N 1
ATOM 2597 C CA . ASP A 1 345 ? 42.857 -25.643 -0.499 1.00 46.53 345 ASP A CA 1
ATOM 2598 C C . ASP A 1 345 ? 41.310 -25.675 -0.510 1.00 46.53 345 ASP A C 1
ATOM 2600 O O . ASP A 1 345 ? 40.680 -25.649 0.546 1.00 46.53 345 ASP A O 1
ATOM 2604 N N . TYR A 1 346 ? 40.672 -25.745 -1.685 1.00 50.38 346 TYR A N 1
ATOM 2605 C CA . TYR A 1 346 ? 39.203 -25.732 -1.822 1.00 50.38 346 TYR A CA 1
ATOM 2606 C C . TYR A 1 346 ? 38.654 -26.843 -2.732 1.00 50.38 346 TYR A C 1
ATOM 2608 O O . TYR A 1 346 ? 37.822 -26.587 -3.605 1.00 50.38 346 TYR A O 1
ATOM 2616 N N . LEU A 1 347 ? 39.090 -28.088 -2.518 1.00 45.38 347 LEU A N 1
ATOM 2617 C CA . LEU A 1 347 ? 38.343 -29.276 -2.955 1.00 45.38 347 LEU A CA 1
ATOM 2618 C C . LEU A 1 347 ? 38.134 -30.267 -1.812 1.00 45.38 347 LEU A C 1
ATOM 2620 O O . LEU A 1 347 ? 39.129 -30.609 -1.134 1.00 45.38 347 LEU A O 1
#

Solvent-accessible surface area (backbone atoms only — not comparable to full-atom values): 22587 Å² total; per-residue (Å²): 92,74,60,91,54,32,31,44,46,79,46,77,68,68,62,73,95,57,50,88,77,60,72,52,78,54,86,87,80,90,50,83,41,30,36,40,35,38,40,53,63,38,40,85,78,49,77,89,74,90,74,64,84,38,50,49,59,60,52,57,70,56,28,71,54,84,49,56,30,37,44,37,34,78,50,56,64,66,39,72,50,73,50,96,86,18,39,35,34,30,40,28,34,73,58,80,88,52,96,83,63,78,74,87,30,28,42,65,49,77,46,84,68,99,58,79,43,80,45,77,46,79,52,94,59,85,53,69,48,76,46,78,42,74,29,51,62,91,33,34,56,70,56,55,53,54,56,58,66,76,50,87,34,68,69,14,39,36,38,36,36,39,35,60,65,28,43,88,62,60,55,68,61,52,32,52,52,37,44,76,54,38,25,69,44,59,48,68,48,72,72,43,90,74,81,78,84,67,82,75,84,77,79,76,76,62,69,67,56,59,49,52,53,53,56,64,72,64,40,58,15,61,51,55,49,55,50,53,45,56,66,70,65,62,83,49,59,81,93,48,42,64,61,51,52,50,53,53,48,63,66,42,66,82,40,68,76,38,66,44,30,58,73,72,72,51,81,88,80,85,77,91,80,88,81,84,86,79,83,81,82,86,87,85,84,90,85,89,83,88,80,91,83,85,80,87,76,93,76,86,75,84,77,87,88,88,81,80,84,79,88,77,80,89,81,85,82,84,88,89,82,90,85,82,87,81,88,82,86,86,87,88,81,83,91,88,83,86,83,88,86,78,98,73,90,84,126

Nearest PDB structures (foldseek):
  6vab-assembly1_C  TM=4.040E-01  e=1.509E-02  Mus musculus
  5xcj-assembly1_A  TM=4.082E-01  e=2.345E-02  Entamoeba histolytica
  7k5z-assembly1_D  TM=3.966E-01  e=5.120E-01  Legionella pneumophila subsp. pneumophila str. Philadelphia 1
  6mw5-assembly1_A  TM=3.324E-01  e=8.404E-01  Globisporangium ultimum

=== Feature glossary ===
Legend for the data blocks above and below:

— What the protein is —

Sequence gives the chain of amino acids in standard one-letter code (A=alanine, C=cysteine, …, Y=tyrosine), read N→C. It is the only feature that is directly encoded by the gene; all structural features are derived from the folded form of this sequence.

The annotation block draws on four external resources. InterPro: which protein families and domains the sequence belongs to. GO: standardized terms for what the protein does, what process it participates in, and where in the cell it acts. CATH: which structural fold it has in the CATH hierarchy. Organism: the species of origin.

— Where its atoms are —

Atomic coordinates in PDBx/mmCIF format — the same representation the Protein Data Bank distributes. Each line of the _atom_site loop places one backbone atom in Cartesian space (units: ångströms, origin: arbitrary).

Six rendered views show the 3D structure from the faces of a cube — i.e. along ±x, ±y, ±z. Rendering representation is drawn randomly per protein from cartoon (secondary-structure ribbons), sticks (backbone bonds), or molecular surface; coloring is either N→C rainbow (blue at the N-terminus through red at the C-terminus) or one color per chain.

— Local backbone conformation —

DSSP 8-state secondary structure assigns each residue one of H (α-helix), G (3₁₀-helix), I (π-helix), E (extended β-strand), B (isolated β-bridge), T (hydrogen-bonded turn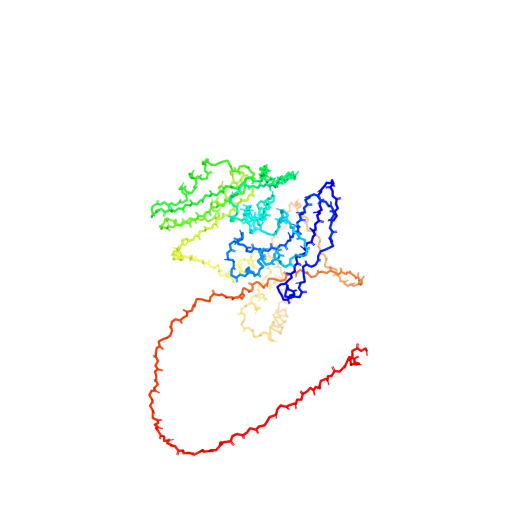), S (bend), or '-' (coil). The assignment is computed from backbone hydrogen-bond geometry via the Kabsch–Sander algorithm.

P-SEA three-state annotation labels each residue as helix, strand, or coil based purely on the geometry of the Cα trace. It serves as a fallback when the full backbone (and thus DSSP) is unavailable.

φ (phi) and ψ (psi) are the two rotatable backbone dihedrals per residue: φ is the C(i-1)–N–Cα–C torsion, ψ is the N–Cα–C–N(i+1) torsion, both in degrees on (−180°, 180°]. α-helical residues cluster near (−60°, −45°); β-strand residues near (−120°, +130°). A Ramachandran plot is simply a scatter of (φ, ψ) for every residue.

— Global shape and packing —

Radius of gyration (Rg) is the root-mean-square distance of Cα atoms from their centroid — a single number for overall size and compactness. A globular domain of N residues has Rg ≈ 2.2·N^0.38 Å; an extended or disordered chain has a much larger Rg. The Cα contact count is the number of residue pairs whose Cα atoms are within 8 Å and are more than four positions apart in sequence — a standard proxy for tertiary packing density. The bounding box is the smallest axis-aligned box enclosing al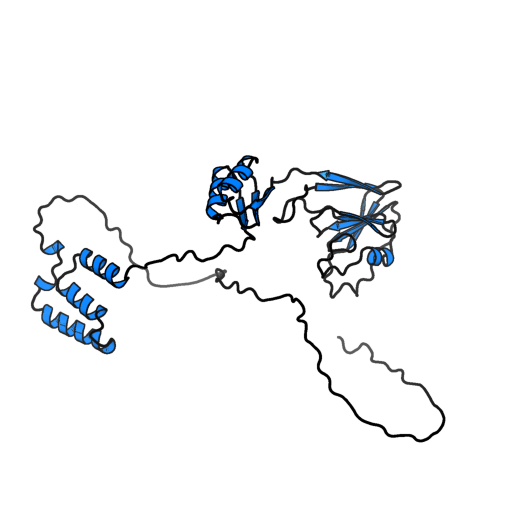l Cα atoms.

Accessible surface area quantifies burial. A residue with SASA near zero is packed into the hydrophobic core; one with SASA >100 Å² sits on the surface. C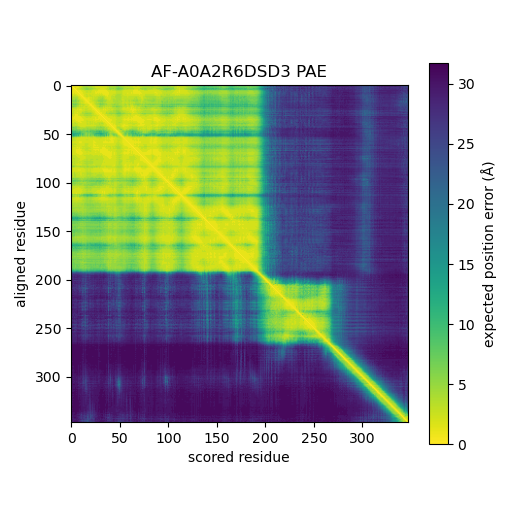omputed here via the Shrake–Rupley numerical algorithm with a 1.4 Å probe.

The contact map is a binary N×N matrix image: pixel (i, j) is dark where Cα_i and Cα_j are within 8 Å and |i−j|>4. Because the |i−j|>4 filter removes local helical contacts, off-diagonal stripes parallel to the main diagonal indicate parallel β-sheets; stripes perpendicular to it indicate antiparallel β-sheets. The Ramachandran plot scatters every residue's (φ, ψ) pair against the sterically allowed regions. The PAE heatmap renders the predicted-aligned-error matrix.

— Structural neighborhood —

A 3Di character summarizes, for each residue, the relative orientation of the Cα frame of its nearest spatial neighbor. Because it encodes fold topology rather than chemistry, 3Di alignments detect remote structural similarity that sequence alignment misses.

Structural nearest neighbors (via Foldseek easy-search vs the PDB). Reported per hit: target PDB id, E-value, and alignment TM-score. A TM-score above ~0.5 is the conventional threshold for 'same fold'.

— Confidence and disorder —

For AlphaFold models, the B-factor field carries pLDDT — the model's own estimate of local accuracy on a 0–100 scale. Regions with pLDDT<50 should be treated as essentially unmodeled; they often correspond to intrinsically disordered segments.

B-factor (Debye–Waller factor) reflects atomic displacement in the crystal lattice. It is an experimental observable (units Å²), not a prediction; low values mean the atom is pinned down, high values mean it moves or is heterogeneous across the crystal.

Predicted Aligned Error (PAE) is an AlphaFold confidence matrix: entry (i, j) is the expected error in the position of residue j, in ångströms, when the prediction is superimposed on the true structure at residue i. Low PAE within a block of residues means that block is internally rigid and well-predicted; high PAE between two blocks means their relative placement is uncertain even if each block individually is confident.